Protein AF-0000000078664934 (afdb_homodimer)

Foldseek 3Di:
DVVVVVVCVVVVVLVCVLPVDPLLVLLLLVQLVVAPDKDALVVSCVVRVHDSVVSVVSQVSCVVVQQKHFDPPPGTIIHGHDDPVNVVVSVVSVVVVD/DVVVVVVCVVVVVLVCVLPVDPLLVLLLLVQLVVAPDKAALVVSCVVRVHDSVVSVVSVVSCVVVQQKHFDPPPGTIIHGHDDPVNVVVSVVSVVVVD

Structure (mmCIF, N/CA/C/O backbone):
data_AF-0000000078664934-model_v1
#
loop_
_entity.id
_entity.type
_entity.pdbx_description
1 polymer 'HTH arsR-type domain-containing protein'
#
loop_
_atom_site.group_PDB
_atom_site.id
_atom_site.type_symbol
_atom_site.label_atom_id
_atom_site.label_alt_id
_atom_site.label_comp_id
_atom_site.label_asym_id
_atom_site.label_entity_id
_atom_site.label_seq_id
_atom_site.pdbx_PDB_ins_code
_atom_site.Cartn_x
_atom_site.Cartn_y
_atom_site.Cartn_z
_atom_site.occupancy
_atom_site.B_iso_or_equiv
_atom_site.auth_seq_id
_atom_site.auth_comp_id
_atom_site.auth_asym_id
_atom_site.auth_atom_id
_atom_site.pdbx_PDB_model_num
ATOM 1 N N . MET A 1 1 ? -3.754 9.109 26.141 1 38.19 1 MET A N 1
ATOM 2 C CA . MET A 1 1 ? -4.113 9.156 24.719 1 38.19 1 MET A CA 1
ATOM 3 C C . MET A 1 1 ? -3.102 8.383 23.891 1 38.19 1 MET A C 1
ATOM 5 O O . MET A 1 1 ? -3.109 8.477 22.656 1 38.19 1 MET A O 1
ATOM 9 N N . LYS A 1 2 ? -1.918 8.273 24.703 1 50.97 2 LYS A N 1
ATOM 10 C CA . LYS A 1 2 ? -0.711 7.574 24.266 1 50.97 2 LYS A CA 1
ATOM 11 C C . LYS A 1 2 ? -1.021 6.129 23.891 1 50.97 2 LYS A C 1
ATOM 13 O O . LYS A 1 2 ? -0.41 5.578 22.969 1 50.97 2 LYS A O 1
ATOM 18 N N . GLY A 1 3 ? -1.954 5.582 24.562 1 50 3 GLY A N 1
ATOM 19 C CA . GLY A 1 3 ? -2.256 4.16 24.516 1 50 3 GLY A CA 1
ATOM 20 C C . GLY A 1 3 ? -2.715 3.703 23.141 1 50 3 GLY A C 1
ATOM 21 O O . GLY A 1 3 ? -2.25 2.68 22.625 1 50 3 GLY A O 1
ATOM 22 N N . THR A 1 4 ? -3.674 4.402 22.672 1 54.22 4 THR A N 1
ATOM 23 C CA . THR A 1 4 ? -4.258 4.027 21.375 1 54.22 4 THR A CA 1
ATOM 24 C C . THR A 1 4 ? -3.232 4.176 20.266 1 54.22 4 THR A C 1
ATOM 26 O O . THR A 1 4 ? -3.123 3.307 19.391 1 54.22 4 THR A O 1
ATOM 29 N N . LEU A 1 5 ? -2.359 5.109 20.516 1 58.78 5 LEU A N 1
ATOM 30 C CA . LEU A 1 5 ? -1.337 5.348 19.5 1 58.78 5 LEU A CA 1
ATOM 31 C C . LEU A 1 5 ? -0.313 4.219 19.484 1 58.78 5 LEU A C 1
ATOM 33 O O . LEU A 1 5 ? 0.184 3.836 18.422 1 58.78 5 LEU A O 1
ATOM 37 N N . ASP A 1 6 ? -0.137 3.713 20.703 1 62.62 6 ASP A N 1
ATOM 38 C CA . ASP A 1 6 ? 0.831 2.625 20.797 1 62.62 6 ASP A CA 1
ATOM 39 C C . ASP A 1 6 ? 0.332 1.377 20.078 1 62.62 6 ASP A C 1
ATOM 41 O O . ASP A 1 6 ? 1.114 0.669 19.438 1 62.62 6 ASP A O 1
ATOM 45 N N . SER A 1 7 ? -0.873 1.064 20.297 1 65.88 7 SER A N 1
ATOM 46 C CA . SER A 1 7 ? -1.441 -0.104 19.641 1 65.88 7 SER A CA 1
ATOM 47 C C . SER A 1 7 ? -1.445 0.069 18.125 1 65.88 7 SER A C 1
ATOM 49 O O . SER A 1 7 ? -1.18 -0.882 17.375 1 65.88 7 SER A O 1
ATOM 51 N N . ILE A 1 8 ? -1.628 1.234 17.656 1 66.69 8 ILE A N 1
ATOM 52 C CA . ILE A 1 8 ? -1.635 1.523 16.219 1 66.69 8 ILE A CA 1
ATOM 53 C C . ILE A 1 8 ? -0.216 1.413 15.664 1 66.69 8 ILE A C 1
ATOM 55 O O . ILE A 1 8 ? -0.011 0.893 14.562 1 66.69 8 ILE A O 1
ATOM 59 N N . THR A 1 9 ? 0.653 1.778 16.578 1 68.31 9 THR A N 1
ATOM 60 C CA . THR A 1 9 ? 2.041 1.762 16.141 1 68.31 9 THR A CA 1
ATOM 61 C C . THR A 1 9 ? 2.52 0.331 15.906 1 68.31 9 THR A C 1
ATOM 63 O O . THR A 1 9 ? 3.145 0.034 14.891 1 68.31 9 THR A O 1
ATOM 66 N N . ALA A 1 10 ? 2.297 -0.586 16.875 1 70.25 10 ALA A N 1
ATOM 67 C CA . ALA A 1 10 ? 2.73 -1.976 16.75 1 70.25 10 ALA A CA 1
ATOM 68 C C . ALA A 1 10 ? 2.074 -2.656 15.555 1 70.25 10 ALA A C 1
ATOM 70 O O . ALA A 1 10 ? 2.742 -3.348 14.789 1 70.25 10 ALA A O 1
ATOM 71 N N . SER A 1 11 ? 0.846 -2.43 15.422 1 74 11 SER A N 1
ATOM 72 C CA . SER A 1 11 ? 0.098 -3.047 14.336 1 74 11 SER A CA 1
ATOM 73 C C . SER A 1 11 ? 0.485 -2.445 12.992 1 74 11 SER A C 1
ATOM 75 O O . SER A 1 11 ? 0.403 -3.115 11.961 1 74 11 SER A O 1
ATOM 77 N N . SER A 1 12 ? 1.103 -1.329 13.086 1 82.94 12 SER A N 1
ATOM 78 C CA . SER A 1 12 ? 1.457 -0.632 11.852 1 82.94 12 SER A CA 1
ATOM 79 C C . SER A 1 12 ? 2.762 -1.167 11.266 1 82.94 12 SER A C 1
ATOM 81 O O . SER A 1 12 ? 2.998 -1.061 10.062 1 82.94 12 SER A O 1
ATOM 83 N N . LYS A 1 13 ? 3.506 -1.812 12.109 1 86.25 13 LYS A N 1
ATOM 84 C CA . LYS A 1 13 ? 4.812 -2.293 11.672 1 86.25 13 LYS A CA 1
ATOM 85 C C . LYS A 1 13 ? 4.672 -3.393 10.625 1 86.25 13 LYS A C 1
ATOM 87 O O . LYS A 1 13 ? 5.414 -3.416 9.641 1 86.25 13 LYS A O 1
ATOM 92 N N . TRP A 1 14 ? 3.756 -4.152 10.844 1 87.5 14 TRP A N 1
ATOM 93 C CA . TRP A 1 14 ? 3.52 -5.262 9.922 1 87.5 14 TRP A CA 1
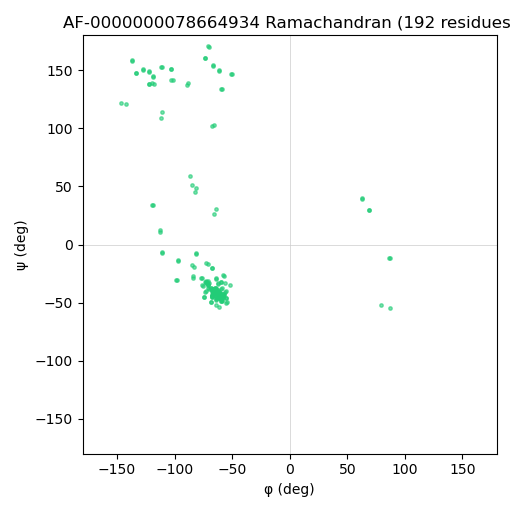ATOM 94 C C . TRP A 1 14 ? 3.146 -4.75 8.539 1 87.5 14 TRP A C 1
ATOM 96 O O . TRP A 1 14 ? 3.674 -5.23 7.527 1 87.5 14 TRP A O 1
ATOM 106 N N . ILE A 1 15 ? 2.287 -3.822 8.461 1 89.69 15 ILE A N 1
ATOM 107 C CA . ILE A 1 15 ? 1.814 -3.314 7.176 1 89.69 15 ILE A CA 1
ATOM 108 C C . ILE A 1 15 ? 2.93 -2.531 6.488 1 89.69 15 ILE A C 1
ATOM 110 O O . ILE A 1 15 ? 3.068 -2.582 5.266 1 89.69 15 ILE A O 1
ATOM 114 N N . GLU A 1 16 ? 3.68 -1.795 7.32 1 91.06 16 GLU A N 1
ATOM 115 C CA . GLU A 1 16 ? 4.844 -1.097 6.785 1 91.06 16 GLU A CA 1
ATOM 116 C C . GLU A 1 16 ? 5.789 -2.062 6.07 1 91.06 16 GLU A C 1
ATOM 118 O O . GLU A 1 16 ? 6.215 -1.803 4.945 1 91.06 16 GLU A O 1
ATOM 123 N N . GLN A 1 17 ? 5.926 -3.162 6.648 1 90.5 17 GLN A N 1
ATOM 124 C CA . GLN A 1 17 ? 6.84 -4.156 6.105 1 90.5 17 GLN A CA 1
ATOM 125 C C . GLN A 1 17 ? 6.238 -4.855 4.891 1 90.5 17 GLN A C 1
ATOM 127 O O . GLN A 1 17 ? 6.957 -5.191 3.945 1 90.5 17 GLN A O 1
ATOM 132 N N . THR A 1 18 ? 5.039 -5.047 4.91 1 92.81 18 THR A N 1
ATOM 133 C CA . THR A 1 18 ? 4.363 -5.812 3.869 1 92.81 18 THR A CA 1
ATOM 134 C C . THR A 1 18 ? 4.277 -5.008 2.574 1 92.81 18 THR A C 1
ATOM 136 O O . THR A 1 18 ? 4.539 -5.535 1.492 1 92.81 18 THR A O 1
ATOM 139 N N . LEU A 1 19 ? 4 -3.752 2.695 1 93.12 19 LEU A N 1
ATOM 140 C CA . LEU A 1 19 ? 3.688 -2.965 1.507 1 93.12 19 LEU A CA 1
ATOM 141 C C . LEU A 1 19 ? 4.918 -2.217 1.011 1 93.12 19 LEU A C 1
ATOM 143 O O . LEU A 1 19 ? 4.945 -1.735 -0.124 1 93.12 19 LEU A O 1
ATOM 147 N N . SER A 1 20 ? 5.953 -2.115 1.778 1 93.69 20 SER A N 1
ATOM 148 C CA . SER A 1 20 ? 7.078 -1.229 1.503 1 93.69 20 SER A CA 1
ATOM 149 C C . SER A 1 20 ? 8.047 -1.858 0.509 1 93.69 20 SER A C 1
ATOM 151 O O . SER A 1 20 ? 9.258 -1.888 0.747 1 93.69 20 SER A O 1
ATOM 153 N N . SER A 1 21 ? 7.65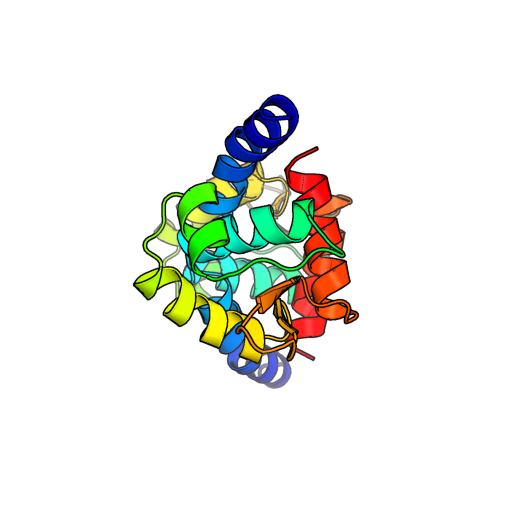2 -2.404 -0.632 1 95.44 21 SER A N 1
ATOM 154 C CA . SER A 1 21 ? 8.445 -2.992 -1.706 1 95.44 21 SER A CA 1
ATOM 155 C C . SER A 1 21 ? 7.801 -2.748 -3.066 1 95.44 21 SER A C 1
ATOM 157 O O . SER A 1 21 ? 6.664 -3.162 -3.305 1 95.44 21 SER A O 1
ATOM 159 N N . LYS A 1 22 ? 8.602 -2.09 -3.92 1 94.06 22 LYS A N 1
ATOM 160 C CA . LYS A 1 22 ? 8.094 -1.811 -5.262 1 94.06 22 LYS A CA 1
ATOM 161 C C . LYS A 1 22 ? 7.699 -3.1 -5.98 1 94.06 22 LYS A C 1
ATOM 163 O O . LYS A 1 22 ? 6.648 -3.164 -6.617 1 94.06 22 LYS A O 1
ATOM 168 N N . VAL A 1 23 ? 8.562 -4.039 -5.789 1 94.06 23 VAL A N 1
ATOM 169 C CA . VAL A 1 23 ? 8.359 -5.309 -6.484 1 94.06 23 VAL A CA 1
ATOM 170 C C . VAL A 1 23 ? 7.109 -6 -5.945 1 94.06 23 VAL A C 1
ATOM 172 O O . VAL A 1 23 ? 6.324 -6.559 -6.715 1 94.06 23 VAL A O 1
ATOM 175 N N . ARG A 1 24 ? 6.945 -5.992 -4.723 1 95.69 24 ARG A N 1
ATOM 176 C CA . ARG A 1 24 ? 5.777 -6.613 -4.113 1 95.69 24 ARG A CA 1
ATOM 177 C C . ARG A 1 24 ? 4.492 -5.93 -4.574 1 95.69 24 ARG A C 1
ATOM 179 O O . ARG A 1 24 ? 3.484 -6.594 -4.82 1 95.69 24 ARG A O 1
ATOM 186 N N . ILE A 1 25 ? 4.531 -4.629 -4.629 1 94.69 25 ILE A N 1
ATOM 187 C CA . ILE A 1 25 ? 3.365 -3.896 -5.105 1 94.69 25 ILE A CA 1
ATOM 188 C C . ILE A 1 25 ? 3.096 -4.25 -6.566 1 94.69 25 ILE A C 1
ATOM 190 O O . ILE A 1 25 ? 1.944 -4.438 -6.965 1 94.69 25 ILE A O 1
ATOM 194 N N . ARG A 1 26 ? 4.117 -4.336 -7.309 1 93.75 26 ARG A N 1
ATOM 195 C CA . ARG A 1 26 ? 3.988 -4.715 -8.711 1 93.75 26 ARG A CA 1
ATOM 196 C C . ARG A 1 26 ? 3.307 -6.074 -8.852 1 93.75 26 ARG A C 1
ATOM 198 O O . ARG A 1 26 ? 2.408 -6.238 -9.68 1 93.75 26 ARG A O 1
ATOM 205 N N . ILE A 1 27 ? 3.736 -6.965 -8.055 1 95.56 27 ILE A N 1
ATOM 206 C CA . ILE A 1 27 ? 3.166 -8.305 -8.062 1 95.56 27 ILE A CA 1
ATOM 207 C C . ILE A 1 27 ? 1.692 -8.242 -7.668 1 95.56 27 ILE A C 1
ATOM 209 O O . ILE A 1 27 ? 0.845 -8.875 -8.305 1 95.56 27 ILE A O 1
ATOM 213 N N . LEU A 1 28 ? 1.397 -7.5 -6.664 1 95.69 28 LEU A N 1
ATOM 214 C CA . LEU A 1 28 ? 0.025 -7.363 -6.188 1 95.69 28 LEU A CA 1
ATOM 215 C C . LEU A 1 28 ? -0.865 -6.754 -7.27 1 95.69 28 LEU A C 1
ATOM 217 O O . LEU A 1 28 ? -2.016 -7.164 -7.434 1 95.69 28 LEU A O 1
ATOM 221 N N . VAL A 1 29 ? -0.347 -5.777 -7.957 1 94.44 29 VAL A N 1
ATOM 222 C CA . VAL A 1 29 ? -1.101 -5.133 -9.031 1 94.44 29 VAL A CA 1
ATOM 223 C C . VAL A 1 29 ? -1.435 -6.156 -10.109 1 94.44 29 VAL A C 1
ATOM 225 O O . VAL A 1 29 ? -2.576 -6.23 -10.578 1 94.44 29 VAL A O 1
ATOM 228 N N . PHE A 1 30 ? -0.453 -6.949 -10.5 1 94.19 30 PHE A N 1
ATOM 229 C CA . PHE A 1 30 ? -0.652 -7.988 -11.5 1 94.19 30 PHE A CA 1
ATOM 230 C C . PHE A 1 30 ? -1.727 -8.977 -11.062 1 94.19 30 PHE A C 1
ATOM 232 O O . PHE A 1 30 ? -2.654 -9.273 -11.812 1 94.19 30 PHE A O 1
ATOM 239 N N . LEU A 1 31 ? -1.649 -9.461 -9.859 1 95.31 31 LEU A N 1
ATOM 240 C CA . LEU A 1 31 ? -2.6 -10.445 -9.359 1 95.31 31 LEU A CA 1
ATOM 241 C C . LEU A 1 31 ? -3.992 -9.836 -9.219 1 95.31 31 LEU A C 1
ATOM 243 O O . LEU A 1 31 ? -4.992 -10.508 -9.5 1 95.31 31 LEU A O 1
ATOM 247 N N . ALA A 1 32 ? -4.012 -8.609 -8.734 1 94.81 32 ALA A N 1
ATOM 248 C CA . ALA A 1 32 ? -5.293 -7.922 -8.578 1 94.81 32 ALA A CA 1
ATOM 249 C C . ALA A 1 32 ? -5.992 -7.75 -9.922 1 94.81 32 ALA A C 1
ATOM 251 O O . ALA A 1 32 ? -7.223 -7.844 -10 1 94.81 32 ALA A O 1
ATOM 252 N N . ALA A 1 33 ? -5.246 -7.441 -10.922 1 92.44 33 ALA A N 1
ATOM 253 C CA . ALA A 1 33 ? -5.797 -7.254 -12.258 1 92.44 33 ALA A CA 1
ATOM 254 C C . ALA A 1 33 ? -6.32 -8.57 -12.828 1 92.44 33 ALA A C 1
ATOM 256 O O . ALA A 1 33 ? -7.105 -8.578 -13.781 1 92.44 33 ALA A O 1
ATOM 257 N N . ASN A 1 34 ? -5.863 -9.672 -12.289 1 93.88 34 ASN A N 1
ATOM 258 C CA . ASN A 1 34 ? -6.246 -11 -12.758 1 93.88 34 ASN A CA 1
ATOM 259 C C . ASN A 1 34 ? -6.941 -11.805 -11.664 1 93.88 34 ASN A C 1
ATOM 261 O O . ASN A 1 34 ? -6.727 -13.008 -11.539 1 93.88 34 ASN A O 1
ATOM 265 N N . ARG A 1 35 ? -7.645 -11.141 -10.875 1 93.44 35 ARG A N 1
ATOM 266 C CA . ARG A 1 35 ? -8.359 -11.789 -9.781 1 93.44 35 ARG A CA 1
ATOM 267 C C . ARG A 1 35 ? -9.18 -12.977 -10.289 1 93.44 35 ARG A C 1
ATOM 269 O O . ARG A 1 35 ? -9.766 -12.906 -11.367 1 93.44 35 ARG A O 1
ATOM 276 N N . GLY A 1 36 ? -9.281 -13.961 -9.453 1 92.06 36 GLY A N 1
ATOM 277 C CA . GLY A 1 36 ? -10.008 -15.164 -9.828 1 92.06 36 GLY A CA 1
ATOM 278 C C . GLY A 1 36 ? -9.148 -16.172 -10.57 1 92.06 36 GLY A C 1
ATOM 279 O O . GLY A 1 36 ? -9.578 -17.312 -10.797 1 92.06 36 GLY A O 1
ATOM 280 N N . ARG A 1 37 ? -7.98 -15.781 -10.984 1 94.88 37 ARG A N 1
ATOM 281 C CA . ARG A 1 37 ? -7.023 -16.672 -11.641 1 94.88 37 ARG A CA 1
ATOM 282 C C . ARG A 1 37 ? -5.809 -16.922 -10.75 1 94.88 37 ARG A C 1
ATOM 284 O O . ARG A 1 37 ? -5.465 -16.078 -9.914 1 94.88 37 ARG A O 1
ATOM 291 N N . ALA A 1 38 ? -5.262 -17.969 -10.953 1 95.94 38 ALA A N 1
ATOM 292 C CA . ALA A 1 38 ? -4.055 -18.344 -10.227 1 95.94 38 ALA A CA 1
ATOM 293 C C . ALA A 1 38 ? -2.879 -18.547 -11.172 1 95.94 38 ALA A C 1
ATOM 295 O O . ALA A 1 38 ? -3.062 -19 -12.305 1 95.94 38 ALA A O 1
ATOM 296 N N . PHE A 1 39 ? -1.72 -18.156 -10.688 1 95.81 39 PHE A N 1
ATOM 297 C CA . PHE A 1 39 ? -0.533 -18.219 -11.531 1 95.81 39 PHE A CA 1
ATOM 298 C C . PHE A 1 39 ? 0.633 -18.844 -10.789 1 95.81 39 PHE A C 1
ATOM 300 O O . PHE A 1 39 ? 0.746 -18.719 -9.562 1 95.81 39 PHE A O 1
ATOM 307 N N . SER A 1 40 ? 1.447 -19.531 -11.523 1 95.31 40 SER A N 1
ATOM 308 C CA . SER A 1 40 ? 2.678 -20.062 -10.953 1 95.31 40 SER A CA 1
ATOM 309 C C . SER A 1 40 ? 3.70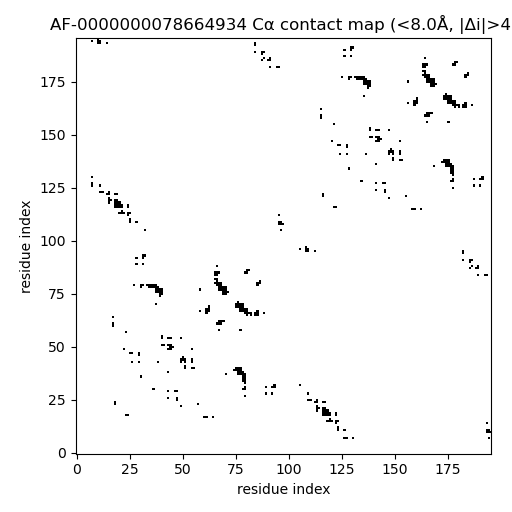5 -18.969 -10.719 1 95.31 40 SER A C 1
ATOM 311 O O . SER A 1 40 ? 3.605 -17.875 -11.297 1 95.31 40 SER A O 1
ATOM 313 N N . ARG A 1 41 ? 4.734 -19.312 -9.781 1 95.25 41 ARG A N 1
ATOM 314 C CA . ARG A 1 41 ? 5.801 -18.344 -9.531 1 95.25 41 ARG A CA 1
ATOM 315 C C . ARG A 1 41 ? 6.523 -17.984 -10.82 1 95.25 41 ARG A C 1
ATOM 317 O O . ARG A 1 41 ? 6.996 -16.859 -10.977 1 95.25 41 ARG A O 1
ATOM 324 N N . TYR A 1 42 ? 6.57 -18.859 -11.844 1 95.94 42 TYR A N 1
ATOM 325 C CA . TYR A 1 42 ? 7.246 -18.609 -13.109 1 95.94 42 TYR A CA 1
ATOM 326 C C . TYR A 1 42 ? 6.453 -17.641 -13.969 1 95.94 42 TYR A C 1
ATOM 328 O O . TYR A 1 42 ? 7.027 -16.734 -14.594 1 95.94 42 TYR A O 1
ATOM 336 N N . LYS A 1 43 ? 5.172 -17.828 -14.07 1 96.19 43 LYS A N 1
ATOM 337 C CA . LYS A 1 43 ? 4.324 -16.906 -14.828 1 96.19 43 LYS A CA 1
ATOM 338 C C . LYS A 1 43 ? 4.34 -15.508 -14.219 1 96.19 43 LYS A C 1
ATOM 340 O O . LYS A 1 43 ? 4.402 -14.516 -14.945 1 96.19 43 LYS A O 1
ATOM 345 N N . ILE A 1 44 ? 4.27 -15.398 -12.898 1 96.56 44 ILE A N 1
ATOM 346 C CA . ILE A 1 44 ? 4.344 -14.109 -12.219 1 96.56 44 ILE A CA 1
ATOM 347 C C . ILE A 1 44 ? 5.688 -13.453 -12.508 1 96.56 44 ILE A C 1
ATOM 349 O O . ILE A 1 44 ? 5.75 -12.25 -12.789 1 96.56 44 ILE A O 1
ATOM 353 N N . SER A 1 45 ? 6.707 -14.25 -12.43 1 97.25 45 SER A N 1
ATOM 354 C CA . SER A 1 45 ? 8.055 -13.773 -12.734 1 97.25 45 SER A CA 1
ATOM 355 C C . SER A 1 45 ? 8.117 -13.156 -14.125 1 97.25 45 SER A C 1
ATOM 357 O O . SER A 1 45 ? 8.602 -12.039 -14.297 1 97.25 45 SER A O 1
ATOM 359 N N . SER A 1 46 ? 7.629 -13.836 -15.102 1 96.38 46 SER A N 1
ATOM 360 C CA . SER A 1 46 ? 7.645 -13.383 -16.484 1 96.38 46 SER A CA 1
ATOM 361 C C . SER A 1 46 ? 6.809 -12.117 -16.656 1 96.38 46 SER A C 1
ATOM 363 O O . SER A 1 46 ? 7.199 -11.203 -17.391 1 96.38 46 SER A O 1
ATOM 365 N N . ALA A 1 47 ? 5.699 -12.016 -15.977 1 94.06 47 ALA A N 1
ATOM 366 C CA . ALA A 1 47 ? 4.762 -10.914 -16.125 1 94.06 47 ALA A CA 1
ATOM 367 C C . ALA A 1 47 ? 5.277 -9.656 -15.43 1 94.06 47 ALA A C 1
ATOM 369 O O . ALA A 1 47 ? 4.953 -8.539 -15.836 1 94.06 47 ALA A O 1
ATOM 370 N N . THR A 1 48 ? 6.055 -9.75 -14.391 1 93.75 48 THR A N 1
ATOM 371 C CA . THR A 1 48 ? 6.441 -8.617 -13.555 1 93.75 48 THR A CA 1
ATOM 372 C C . THR A 1 48 ? 7.926 -8.305 -13.727 1 93.75 48 THR A C 1
ATOM 374 O O . THR A 1 48 ? 8.43 -7.324 -13.172 1 93.75 48 THR A O 1
ATOM 377 N N . ASN A 1 49 ? 8.641 -9.07 -14.406 1 94.62 49 ASN A N 1
ATOM 378 C CA . ASN A 1 49 ? 10.078 -8.914 -14.617 1 94.62 49 ASN A CA 1
ATOM 379 C C . ASN A 1 49 ? 10.852 -9.008 -13.312 1 94.62 49 ASN A C 1
ATOM 381 O O . ASN A 1 49 ? 11.703 -8.172 -13.023 1 94.62 49 ASN A O 1
ATOM 385 N N . VAL A 1 50 ? 10.422 -9.898 -12.461 1 94.06 50 VAL A N 1
ATOM 386 C CA . VAL A 1 50 ? 11.047 -10.281 -11.195 1 94.06 50 VAL A CA 1
ATOM 387 C C . VAL A 1 50 ? 11.438 -11.758 -11.234 1 94.06 50 VAL A C 1
ATOM 389 O O . VAL A 1 50 ? 10.711 -12.578 -11.789 1 94.06 50 VAL A O 1
ATOM 392 N N . SER A 1 51 ? 12.555 -12.062 -10.742 1 96.88 51 SER A N 1
ATOM 393 C CA . SER A 1 51 ? 12.992 -13.453 -10.781 1 96.88 51 SER A CA 1
ATOM 394 C C . SER A 1 51 ? 12.031 -14.352 -10.008 1 96.88 51 SER A C 1
ATOM 396 O O . SER A 1 51 ? 11.453 -13.938 -9.008 1 96.88 51 SER A O 1
ATOM 398 N N . ALA A 1 52 ? 11.922 -15.594 -10.453 1 96.56 52 ALA A N 1
ATOM 399 C CA . ALA A 1 52 ? 11.055 -16.562 -9.773 1 96.56 52 ALA A CA 1
ATOM 400 C C . ALA A 1 52 ? 11.484 -16.75 -8.32 1 96.56 52 ALA A C 1
ATOM 402 O O . ALA A 1 52 ? 10.641 -16.953 -7.445 1 96.56 52 ALA A O 1
ATOM 403 N N . LYS A 1 53 ? 12.711 -16.734 -8.125 1 96.94 53 LYS A N 1
ATOM 404 C CA . LYS A 1 53 ? 13.227 -16.844 -6.762 1 96.94 53 LYS A CA 1
ATOM 405 C C . LYS A 1 53 ? 12.719 -15.703 -5.887 1 96.94 53 LYS A C 1
ATOM 407 O O . LYS A 1 53 ? 12.266 -15.93 -4.766 1 96.94 53 LYS A O 1
ATOM 412 N N . GLU A 1 54 ? 12.812 -14.461 -6.344 1 96.75 54 GLU A N 1
ATOM 413 C CA . GLU A 1 54 ? 12.328 -13.289 -5.617 1 96.75 54 GLU A CA 1
ATOM 414 C C . GLU A 1 54 ? 10.82 -13.336 -5.43 1 96.75 54 GLU A C 1
ATOM 416 O O . GLU A 1 54 ? 10.312 -13 -4.359 1 96.75 54 GLU A O 1
ATOM 421 N N . VAL A 1 55 ? 10.172 -13.75 -6.48 1 97.06 55 VAL A N 1
ATOM 422 C CA . VAL A 1 55 ? 8.727 -13.875 -6.395 1 97.06 55 VAL A CA 1
ATOM 423 C C . VAL A 1 55 ? 8.352 -14.781 -5.223 1 97.06 55 VAL A C 1
ATOM 425 O O . VAL A 1 55 ? 7.445 -14.469 -4.449 1 97.06 55 VAL A O 1
ATOM 428 N N . SER A 1 56 ? 9.008 -15.883 -5.094 1 95.75 56 SER A N 1
ATOM 429 C CA . SER A 1 56 ? 8.719 -16.828 -4.02 1 95.75 56 SER A CA 1
ATOM 430 C C . SER A 1 56 ? 8.875 -16.172 -2.65 1 95.75 56 SER A C 1
ATOM 432 O O . SER A 1 56 ? 8.031 -16.359 -1.77 1 95.75 56 SER A O 1
ATOM 434 N N . LYS A 1 57 ? 9.945 -15.391 -2.494 1 96.56 57 LYS A N 1
ATOM 435 C CA . LYS A 1 57 ? 10.188 -14.68 -1.239 1 96.56 57 LYS A CA 1
ATOM 436 C C . LYS A 1 57 ? 9.062 -13.695 -0.935 1 96.56 57 LYS A C 1
ATOM 438 O O . LYS A 1 57 ? 8.578 -13.633 0.198 1 96.56 57 LYS A O 1
ATOM 443 N N . HIS A 1 58 ? 8.648 -12.984 -1.913 1 96.94 58 HIS A N 1
ATOM 444 C CA . HIS A 1 58 ? 7.602 -11.984 -1.731 1 96.94 58 HIS A CA 1
ATOM 445 C C . HIS A 1 58 ? 6.25 -12.648 -1.478 1 96.94 58 HIS A C 1
ATOM 447 O O . HIS A 1 58 ? 5.449 -12.148 -0.686 1 96.94 58 HIS A O 1
ATOM 453 N N . MET A 1 59 ? 6.043 -13.781 -2.078 1 96.62 59 MET A N 1
ATOM 454 C CA . MET A 1 59 ? 4.773 -14.477 -1.917 1 96.62 59 MET A CA 1
ATOM 455 C C . MET A 1 59 ? 4.594 -14.961 -0.479 1 96.62 59 MET A C 1
ATOM 457 O O . MET A 1 59 ? 3.482 -14.938 0.052 1 96.62 59 MET A O 1
ATOM 461 N N . LYS A 1 60 ? 5.691 -15.398 0.085 1 95.81 60 LYS A N 1
ATOM 462 C CA . LYS A 1 60 ? 5.609 -15.836 1.478 1 95.81 60 LYS A CA 1
ATOM 463 C C . LYS A 1 60 ? 5.09 -14.711 2.371 1 95.81 60 LYS A C 1
ATOM 465 O O . LYS A 1 60 ? 4.215 -14.93 3.209 1 95.81 60 LYS A O 1
ATOM 470 N N . ILE A 1 61 ? 5.555 -13.539 2.182 1 96 61 ILE A N 1
ATOM 471 C CA . ILE A 1 61 ? 5.156 -12.367 2.953 1 96 61 ILE A CA 1
ATOM 472 C C . ILE A 1 61 ? 3.705 -12.016 2.645 1 96 61 ILE A C 1
ATOM 474 O O . ILE A 1 61 ? 2.912 -11.758 3.555 1 96 61 ILE A O 1
ATOM 478 N N . LEU A 1 62 ? 3.301 -12.039 1.4 1 96.75 62 LEU A N 1
ATOM 479 C CA . LEU A 1 62 ? 1.976 -11.609 0.96 1 96.75 62 LEU A CA 1
ATOM 480 C C . LEU A 1 62 ? 0.91 -12.609 1.405 1 96.75 62 LEU A C 1
ATOM 482 O O . LEU A 1 62 ? -0.215 -12.219 1.724 1 96.75 62 LEU A O 1
ATOM 486 N N . VAL A 1 63 ? 1.327 -13.891 1.403 1 95.62 63 VAL A N 1
ATOM 487 C CA . VAL A 1 63 ? 0.412 -14.922 1.874 1 95.62 63 VAL A CA 1
ATOM 488 C C . VAL A 1 63 ? 0.171 -14.758 3.373 1 95.62 63 VAL A C 1
ATOM 490 O O . VAL A 1 63 ? -0.97 -14.828 3.834 1 95.62 63 VAL A O 1
ATOM 493 N N . GLU A 1 64 ? 1.268 -14.523 4.117 1 94.31 64 GLU A N 1
ATOM 494 C CA . GLU A 1 64 ? 1.145 -14.281 5.551 1 94.31 64 GLU A CA 1
ATOM 495 C C . GLU A 1 64 ? 0.276 -13.062 5.836 1 94.31 64 GLU A C 1
ATOM 497 O O . GLU A 1 64 ? -0.455 -13.031 6.828 1 94.31 64 GLU A O 1
ATOM 502 N N . ALA A 1 65 ? 0.321 -12.109 4.961 1 94 65 ALA A N 1
ATOM 503 C CA . ALA A 1 65 ? -0.43 -10.859 5.105 1 94 65 ALA A CA 1
ATOM 504 C C . ALA A 1 65 ? -1.879 -11.039 4.66 1 94 65 ALA A C 1
ATOM 506 O O . ALA A 1 65 ? -2.68 -10.102 4.746 1 94 65 ALA A O 1
ATOM 507 N N . LYS A 1 66 ? -2.242 -12.156 4.078 1 95.44 66 LYS A N 1
ATOM 508 C CA . LYS A 1 66 ? -3.588 -12.5 3.625 1 95.44 66 LYS A CA 1
ATOM 509 C C . LYS A 1 66 ? -4 -11.648 2.43 1 95.44 66 LYS A C 1
ATOM 511 O O . LYS A 1 66 ? -5.18 -11.328 2.27 1 95.44 66 LYS A O 1
ATOM 516 N N . LEU A 1 67 ? -3.104 -11.258 1.679 1 96.88 67 LEU A N 1
ATOM 517 C CA . LEU A 1 67 ? -3.371 -10.523 0.447 1 96.88 67 LEU A CA 1
ATOM 518 C C . LEU A 1 67 ? -3.318 -11.453 -0.762 1 96.88 67 LEU A C 1
ATOM 520 O O . LEU A 1 67 ? -3.984 -11.203 -1.77 1 96.88 67 LEU A O 1
ATOM 524 N N . VAL A 1 68 ? -2.488 -12.461 -0.631 1 97.25 68 VAL A N 1
ATOM 525 C CA . VAL A 1 68 ? -2.342 -13.508 -1.643 1 97.25 68 VAL A CA 1
ATOM 526 C C . VAL A 1 68 ? -2.631 -14.867 -1.023 1 97.25 68 VAL A C 1
ATOM 528 O O . VAL A 1 68 ? -2.426 -15.07 0.176 1 97.25 68 VAL A O 1
ATOM 531 N N . LYS A 1 69 ? -3.135 -15.766 -1.753 1 96.81 69 LYS A N 1
ATOM 532 C CA . LYS A 1 69 ? -3.355 -17.125 -1.255 1 96.81 69 LYS A CA 1
ATOM 533 C C . LYS A 1 69 ? -2.727 -18.156 -2.182 1 96.81 69 LYS A C 1
ATOM 535 O O . LYS A 1 69 ? -2.57 -17.922 -3.379 1 96.81 69 LYS A O 1
ATOM 540 N N . THR A 1 70 ? -2.324 -19.281 -1.558 1 95 70 THR A N 1
ATOM 541 C CA . THR A 1 70 ? -1.84 -20.422 -2.32 1 95 70 THR A CA 1
ATOM 542 C C . THR A 1 70 ? -2.994 -21.344 -2.701 1 95 70 THR A C 1
ATOM 544 O O . THR A 1 70 ? -3.93 -21.531 -1.919 1 95 70 THR A O 1
ATOM 547 N N . VAL A 1 71 ? -2.982 -21.844 -3.916 1 88.06 71 VAL A N 1
ATOM 548 C CA . VAL A 1 71 ? -4.012 -22.781 -4.375 1 88.06 71 VAL A CA 1
ATOM 549 C C . VAL A 1 71 ? -3.408 -24.156 -4.566 1 88.06 71 VAL A C 1
ATOM 551 O O . VAL A 1 71 ? -2.266 -24.297 -5.012 1 88.06 71 VAL A O 1
ATOM 554 N N . SER A 1 72 ? -3.707 -25.219 -3.846 1 76.31 72 SER A N 1
ATOM 555 C CA . SER A 1 72 ? -3.162 -26.562 -3.678 1 76.31 72 SER A CA 1
ATOM 556 C C . SER A 1 72 ? -3.299 -27.391 -4.957 1 76.31 72 SER A C 1
ATOM 558 O O . SER A 1 72 ? -2.611 -28.391 -5.133 1 76.31 72 SER A O 1
ATOM 560 N N . GLY A 1 73 ? -3.361 -27 -6.152 1 61.22 73 GLY A N 1
ATOM 561 C CA . GLY A 1 73 ? -3.6 -27.922 -7.25 1 61.22 73 GLY A CA 1
ATOM 562 C C . GLY A 1 73 ? -2.328 -28.547 -7.785 1 61.22 73 GLY A C 1
ATOM 563 O O . GLY A 1 73 ? -2.189 -28.75 -8.992 1 61.22 73 GLY A O 1
ATOM 564 N N . GLY A 1 74 ? -1.45 -29.312 -6.977 1 70.12 74 GLY A N 1
ATOM 565 C CA . GLY A 1 74 ? -0.243 -30 -7.418 1 70.12 74 GLY A CA 1
ATOM 566 C C . GLY A 1 74 ? 0.942 -29.062 -7.582 1 70.12 74 GLY A C 1
ATOM 567 O O . GLY A 1 74 ? 2.066 -29.406 -7.211 1 70.12 74 GLY A O 1
ATOM 568 N N . VAL A 1 75 ? 0.825 -28.031 -8.266 1 79.56 75 VAL A N 1
ATOM 569 C CA . VAL A 1 75 ? 1.846 -27 -8.359 1 79.56 75 VAL A CA 1
ATOM 570 C C . VAL A 1 75 ? 1.446 -25.797 -7.5 1 79.56 75 VAL A C 1
ATOM 572 O O . VAL A 1 75 ? 0.258 -25.562 -7.27 1 79.56 75 VAL A O 1
ATOM 575 N N . MET A 1 76 ? 2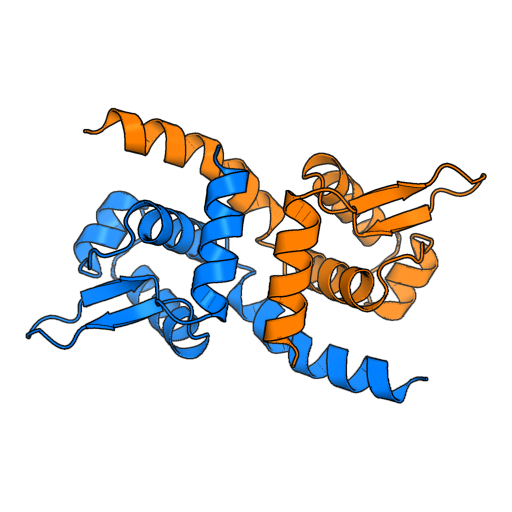.502 -25.234 -6.871 1 90.31 76 MET A N 1
ATOM 576 C CA . MET A 1 76 ? 2.199 -24.094 -6.023 1 90.31 76 MET A CA 1
ATOM 577 C C . MET A 1 76 ? 1.74 -22.906 -6.863 1 90.31 76 MET A C 1
ATOM 579 O O . MET A 1 76 ? 2.502 -22.391 -7.68 1 90.31 76 MET A O 1
ATOM 583 N N . LEU A 1 77 ? 0.476 -22.672 -6.898 1 95.62 77 LEU A N 1
ATOM 584 C CA . LEU A 1 77 ? -0.093 -21.516 -7.594 1 95.62 77 LEU A CA 1
ATOM 585 C C . LEU A 1 77 ? -0.499 -20.422 -6.605 1 95.62 77 LEU A C 1
ATOM 587 O O . LEU A 1 77 ? -0.803 -20.719 -5.445 1 95.62 77 LEU A O 1
ATOM 591 N N . TYR A 1 78 ? -0.425 -19.203 -7.141 1 96.81 78 TYR A N 1
ATOM 592 C CA . TYR A 1 78 ? -0.764 -18.047 -6.316 1 96.81 78 TYR A CA 1
ATOM 593 C C . TYR A 1 78 ? -1.885 -17.234 -6.949 1 96.81 78 TYR A C 1
ATOM 595 O O . TYR A 1 78 ? -1.916 -17.047 -8.164 1 96.81 78 TYR A O 1
ATOM 603 N N . SER A 1 79 ? -2.764 -16.812 -6.16 1 96.81 79 SER A N 1
ATOM 604 C CA . SER A 1 79 ? -3.83 -15.906 -6.59 1 96.81 79 SER A CA 1
ATOM 605 C C . SER A 1 79 ? -4.062 -14.805 -5.57 1 96.81 79 SER A C 1
ATOM 607 O O . SER A 1 79 ? -3.602 -14.891 -4.43 1 96.81 79 SER A O 1
ATOM 609 N N . PHE A 1 80 ? -4.652 -13.719 -6.074 1 97.31 80 PHE A N 1
ATOM 610 C CA . PHE A 1 80 ? -5.086 -12.695 -5.133 1 97.31 80 PHE A CA 1
ATOM 611 C C . PHE A 1 80 ? -6.078 -13.266 -4.129 1 97.31 80 PHE A C 1
ATOM 613 O O . PHE A 1 80 ? -6.961 -14.047 -4.492 1 97.31 80 PHE A O 1
ATOM 620 N N . ASP A 1 81 ? -5.887 -12.969 -2.861 1 97 81 ASP A N 1
ATOM 621 C CA . ASP A 1 81 ? -6.781 -13.477 -1.825 1 97 81 ASP A CA 1
ATOM 622 C C . ASP A 1 81 ? -8.18 -12.875 -1.957 1 97 81 ASP A C 1
ATOM 624 O O . ASP A 1 81 ? -8.344 -11.805 -2.547 1 97 81 ASP A O 1
ATOM 628 N N . GLU A 1 82 ? -9.172 -13.555 -1.499 1 95.25 82 GLU A N 1
ATOM 629 C CA . GLU A 1 82 ? -10.555 -13.102 -1.648 1 95.25 82 GLU A CA 1
ATOM 630 C C . GLU A 1 82 ? -11.164 -12.742 -0.299 1 95.25 82 GLU A C 1
ATOM 632 O O . GLU A 1 82 ? -12.383 -12.586 -0.183 1 95.25 82 GLU A O 1
ATOM 637 N N . GLY A 1 83 ? -10.359 -12.656 0.656 1 95.38 83 GLY A N 1
ATOM 638 C CA . GLY A 1 83 ? -10.836 -12.156 1.937 1 95.38 83 GLY A CA 1
ATOM 639 C C . GLY A 1 83 ? -11.148 -10.672 1.92 1 95.38 83 GLY A C 1
ATOM 640 O O . GLY A 1 83 ? -10.797 -9.969 0.969 1 95.38 83 GLY A O 1
ATOM 641 N N . GLU A 1 84 ? -11.781 -10.164 2.998 1 94.44 84 GLU A N 1
ATOM 642 C CA . GLU A 1 84 ? -12.242 -8.773 3.068 1 94.44 84 GLU A CA 1
ATOM 643 C C . GLU A 1 84 ? -11.078 -7.801 2.891 1 94.44 84 GLU A C 1
ATOM 645 O O . GLU A 1 84 ? -11.18 -6.844 2.117 1 94.44 84 GLU A O 1
ATOM 650 N N . LEU A 1 85 ? -10.016 -8.086 3.555 1 94.31 85 LEU A N 1
ATOM 651 C CA . LEU A 1 85 ? -8.852 -7.211 3.506 1 94.31 85 LEU A CA 1
ATOM 652 C C . LEU A 1 85 ? -8.273 -7.152 2.098 1 94.31 85 LEU A C 1
ATOM 654 O O . LEU A 1 85 ? -8.023 -6.07 1.567 1 94.31 85 LEU A O 1
ATOM 658 N N . ALA A 1 86 ? -8.109 -8.273 1.515 1 96.31 86 ALA A N 1
ATOM 659 C CA . ALA A 1 86 ? -7.527 -8.367 0.177 1 96.31 86 ALA A CA 1
ATOM 660 C C . ALA A 1 86 ? -8.438 -7.707 -0.858 1 96.31 86 ALA A C 1
ATOM 662 O O . ALA A 1 86 ? -7.957 -7.031 -1.772 1 96.31 86 ALA A O 1
ATOM 663 N N . LEU A 1 87 ? -9.703 -7.902 -0.705 1 95.69 87 LEU A N 1
ATOM 664 C CA . LEU A 1 87 ? -10.648 -7.332 -1.66 1 95.69 87 LEU A CA 1
ATOM 665 C C . LEU A 1 87 ? -10.656 -5.812 -1.583 1 95.69 87 LEU A C 1
ATOM 667 O O . LEU A 1 87 ? -10.781 -5.133 -2.605 1 95.69 87 LEU A O 1
ATOM 671 N N . LEU A 1 88 ? -10.602 -5.344 -0.381 1 95.19 88 LEU A N 1
ATOM 672 C CA . LEU A 1 88 ? -10.492 -3.9 -0.201 1 95.19 88 LEU A CA 1
ATOM 673 C C . LEU A 1 88 ? -9.242 -3.363 -0.898 1 95.19 88 LEU A C 1
ATOM 675 O O . LEU A 1 88 ? -9.305 -2.342 -1.588 1 95.19 88 LEU A O 1
ATOM 679 N N . PHE A 1 89 ? -8.172 -4.039 -0.756 1 95.62 89 PHE A N 1
ATOM 680 C CA . PHE A 1 89 ? -6.922 -3.619 -1.381 1 95.62 89 PHE A CA 1
ATOM 681 C C . PHE A 1 89 ? -7.016 -3.727 -2.898 1 95.62 89 PHE A C 1
ATOM 683 O O . PHE A 1 89 ? -6.5 -2.869 -3.619 1 95.62 89 PHE A O 1
ATOM 690 N N . ALA A 1 90 ? -7.652 -4.746 -3.373 1 95.38 90 ALA A N 1
ATOM 691 C CA . ALA A 1 90 ? -7.844 -4.902 -4.812 1 95.38 90 ALA A CA 1
ATOM 692 C C . ALA A 1 90 ? -8.617 -3.727 -5.395 1 95.38 90 ALA A C 1
ATOM 694 O O . ALA A 1 90 ? -8.297 -3.238 -6.48 1 95.38 90 ALA A O 1
ATOM 695 N N . GLU A 1 91 ? -9.625 -3.346 -4.68 1 94.38 91 GLU A N 1
ATOM 696 C CA . GLU A 1 91 ? -10.414 -2.205 -5.133 1 94.38 91 GLU A CA 1
ATOM 697 C C . GLU A 1 91 ? -9.586 -0.927 -5.145 1 94.38 91 GLU A C 1
ATOM 699 O O . GLU A 1 91 ? -9.719 -0.101 -6.051 1 94.38 91 GLU A O 1
ATOM 704 N N . PHE A 1 92 ? -8.789 -0.792 -4.141 1 94.19 92 PHE A N 1
ATOM 705 C CA . PHE A 1 92 ? -7.875 0.344 -4.09 1 94.19 92 PHE A CA 1
ATOM 706 C C . PHE A 1 92 ? -6.941 0.344 -5.293 1 94.19 92 PHE A C 1
ATOM 708 O O . PHE A 1 92 ? -6.797 1.362 -5.973 1 94.19 92 PHE A O 1
ATOM 715 N N . LEU A 1 93 ? -6.344 -0.833 -5.609 1 92.38 93 LEU A N 1
ATOM 716 C CA . LEU A 1 93 ? -5.418 -0.949 -6.73 1 92.38 93 LEU A CA 1
ATOM 717 C C . LEU A 1 93 ? -6.133 -0.684 -8.055 1 92.38 93 LEU A C 1
ATOM 719 O O . LEU A 1 93 ? -5.566 -0.054 -8.953 1 92.38 93 LEU A O 1
ATOM 723 N N . ARG A 1 94 ? -7.34 -1.137 -8.141 1 88.56 94 ARG A N 1
ATOM 724 C CA . ARG A 1 94 ? -8.133 -0.934 -9.352 1 88.56 94 ARG A CA 1
ATOM 725 C C . ARG A 1 94 ? -8.391 0.55 -9.594 1 88.56 94 ARG A C 1
ATOM 727 O O . ARG A 1 94 ? -8.273 1.028 -10.727 1 88.56 94 ARG A O 1
ATOM 734 N N . ARG A 1 95 ? -8.656 1.225 -8.578 1 88.25 95 ARG A N 1
ATOM 735 C CA . ARG A 1 95 ? -8.953 2.648 -8.688 1 88.25 95 ARG A CA 1
ATOM 736 C C . ARG A 1 95 ? -7.695 3.449 -9 1 88.25 95 ARG A C 1
ATOM 738 O O . ARG A 1 95 ? -7.754 4.469 -9.688 1 88.25 95 ARG A O 1
ATOM 745 N N . CYS A 1 96 ? -6.566 2.988 -8.523 1 86.62 96 CYS A N 1
ATOM 746 C CA . CYS A 1 96 ? -5.312 3.674 -8.805 1 86.62 96 CYS A CA 1
ATOM 747 C C . CYS A 1 96 ? -4.941 3.555 -10.273 1 86.62 96 CYS A C 1
ATOM 749 O O . CYS A 1 96 ? -4.375 4.48 -10.852 1 86.62 96 CYS A O 1
ATOM 751 N N . VAL A 1 97 ? -5.215 2.459 -10.797 1 78.06 97 VAL A N 1
ATOM 752 C CA . VAL A 1 97 ? -4.793 2.178 -12.164 1 78.06 97 VAL A CA 1
ATOM 753 C C . VAL A 1 97 ? -5.812 2.748 -13.148 1 78.06 97 VAL A C 1
ATOM 755 O O . VAL A 1 97 ? -5.469 3.078 -14.289 1 78.06 97 VAL A O 1
ATOM 758 N N . SER A 1 98 ? -7.094 2.863 -12.781 1 70.5 98 SER A N 1
ATOM 759 C CA . SER A 1 98 ? -8.109 3.395 -13.688 1 70.5 98 SER A CA 1
ATOM 760 C C . SER A 1 98 ? -8 4.91 -13.812 1 70.5 98 SER A C 1
ATOM 762 O O . SER A 1 98 ? -7.566 5.586 -12.875 1 70.5 98 SER A O 1
ATOM 764 N N . MET B 1 1 ? -3.717 -9.5 -26.219 1 37.59 1 MET B N 1
ATOM 765 C CA . MET B 1 1 ? -4.258 -9.367 -24.875 1 37.59 1 MET B CA 1
ATOM 766 C C . MET B 1 1 ? -3.33 -8.531 -24 1 37.59 1 MET B C 1
ATOM 768 O O . MET B 1 1 ? -3.41 -8.586 -22.766 1 37.59 1 MET B O 1
ATOM 772 N N . LYS B 1 2 ? -2.15 -8.352 -24.734 1 51.25 2 LYS B N 1
ATOM 773 C CA . LYS B 1 2 ? -0.977 -7.582 -24.344 1 51.25 2 LYS B CA 1
ATOM 774 C C . LYS B 1 2 ? -1.362 -6.164 -23.922 1 51.25 2 LYS B C 1
ATOM 776 O O . LYS B 1 2 ? -0.739 -5.582 -23.031 1 51.25 2 LYS B O 1
ATOM 781 N N . GLY B 1 3 ? -2.346 -5.668 -24.578 1 50.34 3 GLY B N 1
ATOM 782 C CA . GLY B 1 3 ? -2.74 -4.27 -24.5 1 50.34 3 GLY B CA 1
ATOM 783 C C . GLY B 1 3 ? -3.164 -3.842 -23.109 1 50.34 3 GLY B C 1
ATOM 784 O O . GLY B 1 3 ? -2.729 -2.801 -22.625 1 50.34 3 GLY B O 1
ATOM 785 N N . THR B 1 4 ? -4.094 -4.602 -22.609 1 54.34 4 THR B N 1
ATOM 786 C CA . THR B 1 4 ? -4.648 -4.258 -21.297 1 54.34 4 THR B CA 1
ATOM 787 C C . THR B 1 4 ? -3.578 -4.359 -20.219 1 54.34 4 THR B C 1
ATOM 789 O O . THR B 1 4 ? -3.484 -3.486 -19.344 1 54.34 4 THR B O 1
ATOM 792 N N . LEU B 1 5 ? -2.658 -5.25 -20.516 1 58.78 5 LEU B N 1
ATOM 793 C CA . LEU B 1 5 ? -1.596 -5.445 -19.531 1 58.78 5 LEU B CA 1
ATOM 794 C C . LEU B 1 5 ? -0.627 -4.266 -19.547 1 58.78 5 LEU B C 1
ATOM 796 O O . LEU B 1 5 ? -0.121 -3.867 -18.484 1 58.78 5 LEU B O 1
ATOM 800 N N . ASP B 1 6 ? -0.501 -3.736 -20.766 1 62.97 6 ASP B N 1
ATOM 801 C CA . ASP B 1 6 ? 0.411 -2.604 -20.891 1 62.97 6 ASP B CA 1
ATOM 802 C C . ASP B 1 6 ? -0.129 -1.385 -20.141 1 62.97 6 ASP B C 1
ATOM 804 O O . ASP B 1 6 ? 0.633 -0.645 -19.516 1 62.97 6 ASP B O 1
ATOM 808 N N . SER B 1 7 ? -1.371 -1.146 -20.328 1 66.44 7 SER B N 1
ATOM 809 C CA . SER B 1 7 ? -1.98 -0.01 -19.641 1 66.44 7 SER B CA 1
ATOM 810 C C . SER B 1 7 ? -1.931 -0.184 -18.125 1 66.44 7 SER B C 1
ATOM 812 O O . SER B 1 7 ? -1.701 0.78 -17.391 1 66.44 7 SER B O 1
ATOM 814 N N . ILE B 1 8 ? -2.025 -1.347 -17.656 1 66.88 8 ILE B N 1
ATOM 815 C CA . ILE B 1 8 ? -1.98 -1.638 -16.219 1 66.88 8 ILE B CA 1
ATOM 816 C C . ILE B 1 8 ? -0.556 -1.456 -15.703 1 66.88 8 ILE B C 1
ATOM 818 O O . ILE B 1 8 ? -0.35 -0.925 -14.609 1 66.88 8 ILE B O 1
ATOM 822 N N . THR B 1 9 ? 0.307 -1.787 -16.641 1 68.31 9 THR B N 1
ATOM 823 C CA . THR B 1 9 ? 1.703 -1.698 -16.234 1 68.31 9 THR B CA 1
ATOM 824 C C . THR B 1 9 ? 2.113 -0.244 -16.016 1 68.31 9 THR B C 1
ATOM 826 O O . THR B 1 9 ? 2.738 0.09 -15.008 1 68.31 9 THR B O 1
ATOM 829 N N . ALA B 1 10 ? 1.821 0.656 -16.984 1 70.69 10 ALA B N 1
ATOM 830 C CA . ALA B 1 10 ? 2.178 2.068 -16.891 1 70.69 10 ALA B CA 1
ATOM 831 C C . ALA B 1 10 ? 1.516 2.717 -15.672 1 70.69 10 ALA B C 1
ATOM 833 O O . ALA B 1 10 ? 2.162 3.453 -14.93 1 70.69 10 ALA B O 1
ATOM 834 N N . SER B 1 11 ? 0.31 2.389 -15.5 1 73.69 11 SER B N 1
ATOM 835 C CA . SER B 1 11 ? -0.449 2.973 -14.398 1 73.69 11 SER B CA 1
ATOM 836 C C . SER B 1 11 ? -0.007 2.4 -13.062 1 73.69 11 SER B C 1
ATOM 838 O O . SER B 1 11 ? -0.124 3.064 -12.023 1 73.69 11 SER B O 1
ATOM 840 N N . SER B 1 12 ? 0.687 1.322 -13.156 1 82.44 12 SER B N 1
ATOM 841 C CA . SER B 1 12 ? 1.091 0.656 -11.922 1 82.44 12 SER B CA 1
ATOM 842 C C . SER B 1 12 ? 2.383 1.25 -11.367 1 82.44 12 SER B C 1
ATOM 844 O O . SER B 1 12 ? 2.654 1.156 -10.172 1 82.44 12 SER B O 1
ATOM 846 N N . LYS B 1 13 ? 3.07 1.94 -12.227 1 86.38 13 LYS B N 1
ATOM 847 C CA . LYS B 1 13 ? 4.371 2.469 -11.82 1 86.38 13 LYS B CA 1
ATOM 848 C C . LYS B 1 13 ? 4.215 3.547 -10.758 1 86.38 13 LYS B C 1
ATOM 850 O O . LYS B 1 13 ? 4.977 3.582 -9.789 1 86.38 13 LYS B O 1
ATOM 855 N N . TRP B 1 14 ? 3.264 4.289 -10.945 1 87.31 14 TRP B N 1
ATOM 856 C CA . TRP B 1 14 ? 3.023 5.379 -10.008 1 87.31 14 TRP B CA 1
ATOM 857 C C . TRP B 1 14 ? 2.689 4.84 -8.617 1 87.31 14 TRP B C 1
ATOM 859 O O . TRP B 1 14 ? 3.199 5.34 -7.613 1 87.31 14 TRP B O 1
ATOM 869 N N . ILE B 1 15 ? 1.873 3.852 -8.539 1 89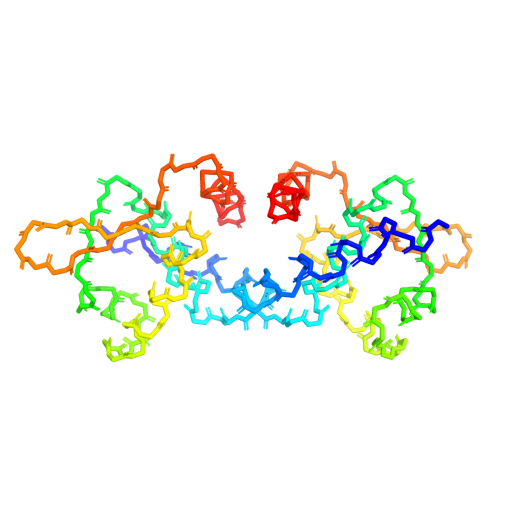.62 15 ILE B N 1
ATOM 870 C CA . ILE B 1 15 ? 1.443 3.309 -7.254 1 89.62 15 ILE B CA 1
ATOM 871 C C . ILE B 1 15 ? 2.605 2.57 -6.594 1 89.62 15 ILE B C 1
ATOM 873 O O . ILE B 1 15 ? 2.762 2.615 -5.371 1 89.62 15 ILE B O 1
ATOM 877 N N . GLU B 1 16 ? 3.381 1.887 -7.445 1 91.06 16 GLU B N 1
ATOM 878 C CA . GLU B 1 16 ? 4.586 1.239 -6.938 1 91.06 16 GLU B CA 1
ATOM 879 C C . GLU B 1 16 ? 5.496 2.242 -6.234 1 91.06 16 GLU B C 1
ATOM 881 O O . GLU B 1 16 ? 5.965 1.991 -5.121 1 91.06 16 GLU B O 1
ATOM 886 N N . GLN B 1 17 ? 5.586 3.352 -6.809 1 90.31 17 GLN B N 1
ATOM 887 C CA . GLN B 1 17 ? 6.461 4.387 -6.277 1 90.31 17 GLN B CA 1
ATOM 888 C C . GLN B 1 17 ? 5.855 5.039 -5.039 1 90.31 17 GLN B C 1
ATOM 890 O O . GLN B 1 17 ? 6.574 5.406 -4.105 1 90.31 17 GLN B O 1
ATOM 895 N N . THR B 1 18 ? 4.637 5.176 -5.031 1 92.75 18 THR B N 1
ATOM 896 C CA . THR B 1 18 ? 3.945 5.898 -3.969 1 92.75 18 THR B CA 1
ATOM 897 C C . THR B 1 18 ? 3.924 5.082 -2.68 1 92.75 18 THR B C 1
ATOM 899 O O . THR B 1 18 ? 4.184 5.613 -1.599 1 92.75 18 THR B O 1
ATOM 902 N N . LEU B 1 19 ? 3.713 3.812 -2.805 1 93.12 19 LEU B N 1
ATOM 903 C CA . LEU B 1 19 ? 3.463 3.002 -1.619 1 93.12 19 LEU B CA 1
ATOM 904 C C . LEU B 1 19 ? 4.738 2.307 -1.155 1 93.12 19 LEU B C 1
ATOM 906 O O . LEU B 1 19 ? 4.805 1.811 -0.029 1 93.12 19 LEU B O 1
ATOM 910 N N . SER B 1 20 ? 5.766 2.279 -1.949 1 93.75 20 SER B N 1
ATOM 911 C CA . SER B 1 20 ? 6.941 1.45 -1.702 1 93.75 20 SER B CA 1
ATOM 912 C C . SER B 1 20 ? 7.902 2.127 -0.729 1 93.75 20 SER B C 1
ATOM 914 O O . SER B 1 20 ? 9.102 2.201 -0.985 1 93.75 20 SER B O 1
ATOM 916 N N . SER B 1 21 ? 7.5 2.709 0.392 1 95.44 21 SER B N 1
ATOM 917 C CA . SER B 1 21 ? 8.297 3.338 1.442 1 95.44 21 SER B CA 1
ATOM 918 C C . SER B 1 21 ? 7.707 3.061 2.82 1 95.44 21 SER B C 1
ATOM 920 O O . SER B 1 21 ? 6.555 3.414 3.092 1 95.44 21 SER B O 1
ATOM 922 N N . LYS B 1 22 ? 8.555 2.436 3.641 1 94.06 22 LYS B N 1
ATOM 923 C CA . LYS B 1 22 ? 8.109 2.133 4.996 1 94.06 22 LYS B CA 1
ATOM 924 C C . LYS B 1 22 ? 7.668 3.398 5.727 1 94.06 22 LYS B C 1
ATOM 926 O O . LYS B 1 22 ? 6.633 3.41 6.395 1 94.06 22 LYS B O 1
ATOM 931 N N . VAL B 1 23 ? 8.461 4.383 5.523 1 94.06 23 VAL B N 1
ATOM 932 C CA . VAL B 1 23 ? 8.219 5.641 6.223 1 94.06 23 VAL B CA 1
ATOM 933 C C . VAL B 1 23 ? 6.918 6.266 5.723 1 94.06 23 VAL B C 1
ATOM 935 O O . VAL B 1 23 ? 6.129 6.789 6.516 1 94.06 23 VAL B O 1
ATOM 938 N N . ARG B 1 24 ? 6.723 6.246 4.504 1 95.62 24 ARG B N 1
ATOM 939 C CA . ARG B 1 24 ? 5.504 6.805 3.93 1 95.62 24 ARG B CA 1
ATOM 940 C C . ARG B 1 24 ? 4.27 6.059 4.426 1 95.62 24 ARG B C 1
ATOM 942 O O . ARG B 1 24 ? 3.236 6.672 4.703 1 95.62 24 ARG B O 1
ATOM 949 N N . ILE B 1 25 ? 4.391 4.758 4.488 1 94.62 25 ILE B N 1
ATOM 950 C CA . ILE B 1 25 ? 3.275 3.967 5 1 94.62 25 ILE B CA 1
ATOM 951 C C . ILE B 1 25 ? 3.027 4.312 6.465 1 94.62 25 ILE B C 1
ATOM 953 O O . ILE B 1 25 ? 1.877 4.441 6.895 1 94.62 25 ILE B O 1
ATOM 957 N N . ARG B 1 26 ? 4.066 4.465 7.184 1 93.75 26 ARG B N 1
ATOM 958 C CA . ARG B 1 26 ? 3.957 4.844 8.586 1 93.75 26 ARG B CA 1
ATOM 959 C C . ARG B 1 26 ? 3.209 6.164 8.742 1 93.75 26 ARG B C 1
ATOM 961 O O . ARG B 1 26 ? 2.324 6.285 9.594 1 93.75 26 ARG B O 1
ATOM 968 N N . ILE B 1 27 ? 3.568 7.07 7.938 1 95.5 27 ILE B N 1
ATOM 969 C CA . ILE B 1 27 ? 2.93 8.383 7.957 1 95.5 27 ILE B CA 1
ATOM 970 C C . ILE B 1 27 ? 1.451 8.242 7.602 1 95.5 27 ILE B C 1
ATOM 972 O O . ILE B 1 27 ? 0.589 8.828 8.258 1 95.5 27 ILE B O 1
ATOM 976 N N . LEU B 1 28 ? 1.171 7.48 6.602 1 95.69 28 LEU B N 1
ATOM 977 C CA . LEU B 1 28 ? -0.205 7.273 6.164 1 95.69 28 LEU B CA 1
ATOM 978 C C . LEU B 1 28 ? -1.035 6.621 7.266 1 95.69 28 LEU B C 1
ATOM 980 O O . LEU B 1 28 ? -2.201 6.973 7.461 1 95.69 28 LEU B O 1
ATOM 984 N N . VAL B 1 29 ? -0.456 5.672 7.945 1 94.44 29 VAL B N 1
ATOM 985 C CA . VAL B 1 29 ? -1.148 4.996 9.039 1 94.44 29 VAL B CA 1
ATOM 986 C C . VAL B 1 29 ? -1.504 6.004 10.125 1 94.44 29 VAL B C 1
ATOM 988 O O . VAL B 1 29 ? -2.633 6.016 10.625 1 94.44 29 VAL B O 1
ATOM 991 N N . PHE B 1 30 ? -0.547 6.852 10.484 1 94.12 30 PHE B N 1
ATOM 992 C CA . PHE B 1 30 ? -0.772 7.883 11.492 1 94.12 30 PHE B CA 1
ATOM 993 C C . PHE B 1 30 ? -1.908 8.812 11.078 1 94.12 30 PHE B C 1
ATOM 995 O O . PHE B 1 30 ? -2.828 9.062 11.852 1 94.12 30 PHE B O 1
ATOM 1002 N N . LEU B 1 31 ? -1.887 9.289 9.867 1 95.38 31 LEU B N 1
ATOM 1003 C CA . LEU B 1 31 ? -2.9 10.227 9.391 1 95.38 31 LEU B CA 1
ATOM 1004 C C . LEU B 1 31 ? -4.262 9.547 9.297 1 95.38 31 LEU B C 1
ATOM 1006 O O . LEU B 1 31 ? -5.289 10.156 9.594 1 95.38 31 LEU B O 1
ATOM 1010 N N . ALA B 1 32 ? -4.23 8.312 8.82 1 94.75 32 ALA B N 1
ATOM 1011 C CA . ALA B 1 32 ? -5.48 7.559 8.695 1 94.75 32 ALA B CA 1
ATOM 1012 C C . ALA B 1 32 ? -6.133 7.352 10.062 1 94.75 32 ALA B C 1
ATOM 1014 O O . ALA B 1 32 ? -7.359 7.383 10.18 1 94.75 32 ALA B O 1
ATOM 1015 N N . ALA B 1 33 ? -5.336 7.098 11.031 1 92.44 33 ALA B N 1
ATOM 1016 C CA . ALA B 1 33 ? -5.84 6.887 12.391 1 92.44 33 ALA B CA 1
ATOM 1017 C C . ALA B 1 33 ? -6.418 8.172 12.961 1 92.44 33 ALA B C 1
ATOM 1019 O O . ALA B 1 33 ? -7.168 8.141 13.945 1 92.44 33 ALA B O 1
ATOM 1020 N N . ASN B 1 34 ? -6.043 9.297 12.414 1 93.88 34 ASN B N 1
ATOM 1021 C CA . ASN B 1 34 ? -6.484 10.602 12.891 1 93.88 34 ASN B CA 1
ATOM 1022 C C . ASN B 1 34 ? -7.25 11.359 11.805 1 93.88 34 ASN B C 1
ATOM 1024 O O . ASN B 1 34 ? -7.098 12.578 11.672 1 93.88 34 ASN B O 1
ATOM 1028 N N . ARG B 1 35 ? -7.93 10.648 11.039 1 93.31 35 ARG B N 1
ATOM 1029 C CA . ARG B 1 35 ? -8.711 11.25 9.961 1 93.31 35 ARG B CA 1
ATOM 1030 C C . ARG B 1 35 ? -9.578 12.391 10.492 1 93.31 35 ARG B C 1
ATOM 1032 O O . ARG B 1 35 ? -10.133 12.305 11.586 1 93.31 35 ARG B O 1
ATOM 1039 N N . GLY B 1 36 ? -9.758 13.375 9.664 1 92 36 GLY B N 1
ATOM 1040 C CA . GLY B 1 36 ? -10.539 14.531 10.055 1 92 36 GLY B CA 1
ATOM 1041 C C . GLY B 1 36 ? -9.719 15.594 10.766 1 92 36 GLY B C 1
ATOM 1042 O O . GLY B 1 36 ? -10.195 16.703 11 1 92 36 GLY B O 1
ATOM 1043 N N . ARG B 1 37 ? -8.531 15.273 11.148 1 94.81 37 ARG B N 1
ATOM 1044 C CA . ARG B 1 37 ? -7.602 16.219 11.773 1 94.81 37 ARG B CA 1
ATOM 1045 C C . ARG B 1 37 ? -6.426 16.516 10.852 1 94.81 37 ARG B C 1
ATOM 1047 O O . ARG B 1 37 ? -6.066 15.695 10 1 94.81 37 ARG B O 1
ATOM 1054 N N . ALA B 1 38 ? -5.93 17.609 11.031 1 95.88 38 ALA B N 1
ATOM 1055 C CA . ALA B 1 38 ? -4.762 18.031 10.266 1 95.88 38 ALA B CA 1
ATOM 1056 C C . ALA B 1 38 ? -3.576 18.312 11.188 1 95.88 38 ALA B C 1
ATOM 1058 O O . ALA B 1 38 ? -3.754 18.766 12.32 1 95.88 38 ALA B O 1
ATOM 1059 N N . PHE B 1 39 ? -2.406 17.984 10.656 1 95.75 39 PHE B N 1
ATOM 1060 C CA . PHE B 1 39 ? -1.201 18.109 11.469 1 95.75 39 PHE B CA 1
ATOM 1061 C C . PHE B 1 39 ? -0.092 18.797 10.688 1 95.75 39 PHE B C 1
ATOM 1063 O O . PHE B 1 39 ? -0.005 18.656 9.461 1 95.75 39 PHE B O 1
ATOM 1070 N N . SER B 1 40 ? 0.715 19.531 11.398 1 95.31 40 SER B N 1
ATOM 1071 C CA . SER B 1 40 ? 1.897 20.125 10.789 1 95.31 40 SER B CA 1
ATOM 1072 C C . SER B 1 40 ? 2.975 19.078 10.523 1 95.31 40 SER B C 1
ATOM 1074 O O . SER B 1 40 ? 2.949 18 11.117 1 95.31 40 SER B O 1
ATOM 1076 N N . ARG B 1 41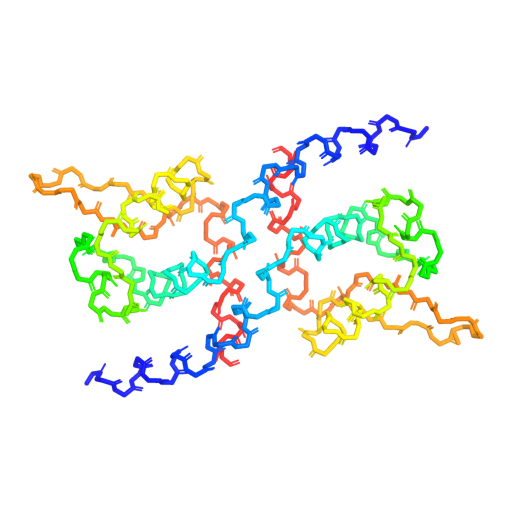 ? 3.953 19.484 9.562 1 95.25 41 ARG B N 1
ATOM 1077 C CA . ARG B 1 41 ? 5.062 18.562 9.281 1 95.25 41 ARG B CA 1
ATOM 1078 C C . ARG B 1 41 ? 5.84 18.25 10.555 1 95.25 41 ARG B C 1
ATOM 1080 O O . ARG B 1 41 ? 6.371 17.141 10.711 1 95.25 41 ARG B O 1
ATOM 1087 N N . TYR B 1 42 ? 5.859 19.125 11.578 1 95.81 42 TYR B N 1
ATOM 1088 C CA . TYR B 1 42 ? 6.586 18.922 12.828 1 95.81 42 TYR B CA 1
ATOM 1089 C C . TYR B 1 42 ? 5.871 17.906 13.711 1 95.81 42 TYR B C 1
ATOM 1091 O O . TYR B 1 42 ? 6.508 17.047 14.32 1 95.81 42 TYR B O 1
ATOM 1099 N N . LYS B 1 43 ? 4.582 18.031 13.836 1 96.12 43 LYS B N 1
ATOM 1100 C CA . LYS B 1 43 ? 3.809 17.078 14.625 1 96.12 43 LYS B CA 1
ATOM 1101 C C . LYS B 1 43 ? 3.883 15.68 14.023 1 96.12 43 LYS B C 1
ATOM 1103 O O . LYS B 1 43 ? 4.023 14.695 14.75 1 96.12 43 LYS B O 1
ATOM 1108 N N . ILE B 1 44 ? 3.779 15.57 12.703 1 96.56 44 ILE B N 1
ATOM 1109 C CA . ILE B 1 44 ? 3.902 14.281 12.023 1 96.56 44 ILE B CA 1
ATOM 1110 C C . ILE B 1 44 ? 5.289 13.695 12.273 1 96.56 44 ILE B C 1
ATOM 1112 O O . ILE B 1 44 ? 5.426 12.5 12.555 1 96.56 44 ILE B O 1
ATOM 1116 N N . SER B 1 45 ? 6.262 14.555 12.156 1 97.19 45 SER B N 1
ATOM 1117 C CA . SER B 1 45 ? 7.637 14.148 12.43 1 97.19 45 SER B CA 1
ATOM 1118 C C . SER B 1 45 ? 7.773 13.539 13.82 1 97.19 45 SER B C 1
ATOM 1120 O O . SER B 1 45 ? 8.328 12.453 13.977 1 97.19 45 SER B O 1
ATOM 1122 N N . SER B 1 46 ? 7.273 14.195 14.812 1 96.31 46 SER B N 1
ATOM 1123 C CA . SER B 1 46 ? 7.348 13.75 16.203 1 96.31 46 SER B CA 1
ATOM 1124 C C . SER B 1 46 ? 6.59 12.445 16.406 1 96.31 46 SER B C 1
ATOM 1126 O O . SER B 1 46 ? 7.047 11.555 17.125 1 96.31 46 SER B O 1
ATOM 1128 N N . ALA B 1 47 ? 5.473 12.281 15.75 1 94.12 47 ALA B N 1
ATOM 1129 C CA . ALA B 1 47 ? 4.598 11.125 15.938 1 94.12 47 ALA B CA 1
ATOM 1130 C C . ALA B 1 47 ? 5.16 9.898 15.227 1 94.12 47 ALA B C 1
ATOM 1132 O O . ALA B 1 47 ? 4.906 8.766 15.641 1 94.12 47 ALA B O 1
ATOM 1133 N N . THR B 1 48 ? 5.898 10.023 14.172 1 93.75 48 THR B N 1
ATOM 1134 C CA . THR B 1 48 ? 6.324 8.906 13.328 1 93.75 48 THR B CA 1
ATOM 1135 C C . THR B 1 48 ? 7.824 8.672 13.461 1 93.75 48 THR B C 1
ATOM 1137 O O . THR B 1 48 ? 8.359 7.719 12.891 1 93.75 48 THR B O 1
ATOM 1140 N N . ASN B 1 49 ? 8.516 9.477 14.109 1 94.56 49 ASN B N 1
ATOM 1141 C CA . ASN B 1 49 ? 9.961 9.398 14.281 1 94.56 49 ASN B CA 1
ATOM 1142 C C . ASN B 1 49 ? 10.695 9.531 12.945 1 94.56 49 ASN B C 1
ATOM 1144 O O . ASN B 1 49 ? 11.57 8.727 12.633 1 94.56 49 ASN B O 1
ATOM 1148 N N . VAL B 1 50 ? 10.219 10.406 12.109 1 94.06 50 VAL B N 1
ATOM 1149 C CA . VAL B 1 50 ? 10.781 10.805 10.828 1 94.06 50 VAL B CA 1
ATOM 1150 C C . VAL B 1 50 ? 11.094 12.305 10.852 1 94.06 50 VAL B C 1
ATOM 1152 O O . VAL B 1 50 ? 10.352 13.094 11.43 1 94.06 50 VAL B O 1
ATOM 1155 N N . SER B 1 51 ? 12.164 12.672 10.32 1 96.81 51 SER B N 1
ATOM 1156 C CA . SER B 1 51 ? 12.523 14.086 10.344 1 96.81 51 SER B CA 1
ATOM 1157 C C . SER B 1 51 ? 11.5 14.93 9.602 1 96.81 51 SER B C 1
ATOM 1159 O O . SER B 1 51 ? 10.906 14.477 8.617 1 96.81 51 SER B O 1
ATOM 1161 N N . ALA B 1 52 ? 11.352 16.156 10.023 1 96.5 52 ALA B N 1
ATOM 1162 C CA . ALA B 1 52 ? 10.422 17.078 9.375 1 96.5 52 ALA B CA 1
ATOM 1163 C C . ALA B 1 52 ? 10.789 17.281 7.91 1 96.5 52 ALA B C 1
ATOM 1165 O O . ALA B 1 52 ? 9.914 17.422 7.055 1 96.5 52 ALA B O 1
ATOM 1166 N N . LYS B 1 53 ? 12 17.328 7.672 1 96.94 53 LYS B N 1
ATOM 1167 C CA . LYS B 1 53 ? 12.469 17.453 6.293 1 96.94 53 LYS B CA 1
ATOM 1168 C C . LYS B 1 53 ? 12 16.281 5.441 1 96.94 53 LYS B C 1
ATOM 1170 O O . LYS B 1 53 ? 11.5 16.469 4.332 1 96.94 53 LYS B O 1
ATOM 1175 N N . GLU B 1 54 ? 12.172 15.062 5.898 1 96.75 54 GLU B N 1
ATOM 1176 C CA . GLU B 1 54 ? 11.734 13.859 5.195 1 96.75 54 GLU B CA 1
ATOM 1177 C C . GLU B 1 54 ? 10.211 13.828 5.055 1 96.75 54 GLU B C 1
ATOM 1179 O O . GLU B 1 54 ? 9.695 13.453 4 1 96.75 54 GLU B O 1
ATOM 1184 N N . VAL B 1 55 ? 9.586 14.211 6.129 1 97.06 55 VAL B N 1
ATOM 1185 C CA . VAL B 1 55 ? 8.125 14.258 6.086 1 97.06 55 VAL B CA 1
ATOM 1186 C C . VAL B 1 55 ? 7.672 15.133 4.922 1 97.06 55 VAL B C 1
ATOM 1188 O O . VAL B 1 55 ? 6.762 14.766 4.176 1 97.06 55 VAL B O 1
ATOM 1191 N N . SER B 1 56 ? 8.266 16.266 4.766 1 95.81 56 SER B N 1
ATOM 1192 C CA . SER B 1 56 ? 7.891 17.188 3.693 1 95.81 56 SER B CA 1
ATOM 1193 C C . SER B 1 56 ? 8.047 16.531 2.326 1 95.81 56 SER B C 1
ATOM 1195 O O . SER B 1 56 ? 7.168 16.656 1.469 1 95.81 56 SER B O 1
ATOM 1197 N N . LYS B 1 57 ? 9.148 15.805 2.141 1 96.56 57 LYS B N 1
ATOM 1198 C CA . LYS B 1 57 ? 9.398 15.102 0.885 1 96.56 57 LYS B CA 1
ATOM 1199 C C . LYS B 1 57 ? 8.32 14.047 0.622 1 96.56 57 LYS B C 1
ATOM 1201 O O . LYS B 1 57 ? 7.809 13.945 -0.496 1 96.56 57 LYS B O 1
ATOM 1206 N N . HIS B 1 58 ? 7.969 13.336 1.622 1 96.94 58 HIS B N 1
ATOM 1207 C CA . HIS B 1 58 ? 6.973 12.281 1.478 1 96.94 58 HIS B CA 1
ATOM 1208 C C . HIS B 1 58 ? 5.582 12.867 1.252 1 96.94 58 HIS B C 1
ATOM 1210 O O . HIS B 1 58 ? 4.789 12.312 0.483 1 96.94 58 HIS B O 1
ATOM 1216 N N . MET B 1 59 ? 5.328 13.984 1.852 1 96.56 59 MET B N 1
ATOM 1217 C CA . MET B 1 59 ? 4.02 14.609 1.719 1 96.56 59 MET B CA 1
ATOM 1218 C C . MET B 1 59 ? 3.775 15.07 0.284 1 96.56 59 MET B C 1
ATOM 1220 O O . MET B 1 59 ? 2.652 14.984 -0.216 1 96.56 59 MET B O 1
ATOM 1224 N N . LYS B 1 60 ? 4.836 15.57 -0.318 1 95.81 60 LYS B N 1
ATOM 1225 C CA . LYS B 1 60 ? 4.695 15.984 -1.71 1 95.81 60 LYS B CA 1
ATOM 1226 C C . LYS B 1 60 ? 4.211 14.828 -2.58 1 95.81 60 LYS B C 1
ATOM 1228 O O . LYS B 1 60 ? 3.299 15 -3.395 1 95.81 60 LYS B O 1
ATOM 1233 N N . ILE B 1 61 ? 4.746 13.68 -2.406 1 95.94 61 ILE B N 1
ATOM 1234 C CA . ILE B 1 61 ? 4.391 12.484 -3.158 1 95.94 61 ILE B CA 1
ATOM 1235 C C . ILE B 1 61 ? 2.969 12.055 -2.803 1 95.94 61 ILE B C 1
ATOM 1237 O O . ILE B 1 61 ? 2.166 11.75 -3.689 1 95.94 61 ILE B O 1
ATOM 1241 N N . LEU B 1 62 ? 2.594 12.07 -1.54 1 96.69 62 LEU B N 1
ATOM 1242 C CA . LEU B 1 62 ? 1.308 11.578 -1.059 1 96.69 62 LEU B CA 1
ATOM 1243 C C . LEU B 1 62 ? 0.177 12.508 -1.478 1 96.69 62 LEU B C 1
ATOM 1245 O O . LEU B 1 62 ? -0.936 12.055 -1.76 1 96.69 62 LEU B O 1
ATOM 1249 N N . VAL B 1 63 ? 0.526 13.805 -1.491 1 95.56 63 VAL B N 1
ATOM 1250 C CA . VAL B 1 63 ? -0.457 14.781 -1.94 1 95.56 63 VAL B CA 1
ATOM 1251 C C . VAL B 1 63 ? -0.733 14.594 -3.43 1 95.56 63 VAL B C 1
ATOM 1253 O O . VAL B 1 63 ? -1.89 14.594 -3.859 1 95.56 63 VAL B O 1
ATOM 1256 N N . GLU B 1 64 ? 0.354 14.414 -4.207 1 94.25 64 GLU B N 1
ATOM 1257 C CA . GLU B 1 64 ? 0.202 14.164 -5.637 1 94.25 64 GLU B CA 1
ATOM 1258 C C . GLU B 1 64 ? -0.609 12.891 -5.891 1 94.25 64 GLU B C 1
ATOM 1260 O O . GLU B 1 64 ? -1.367 12.82 -6.859 1 94.25 64 GLU B O 1
ATOM 1265 N N . ALA B 1 65 ? -0.4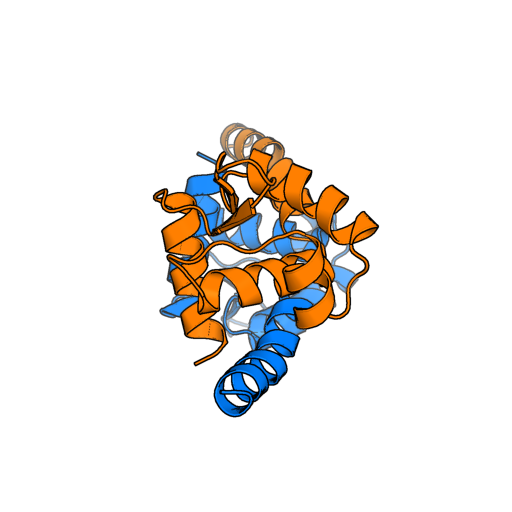9 11.945 -5.02 1 93.94 65 ALA B N 1
ATOM 1266 C CA . ALA B 1 65 ? -1.178 10.664 -5.141 1 93.94 65 ALA B CA 1
ATOM 1267 C C . ALA B 1 65 ? -2.619 10.766 -4.652 1 93.94 65 ALA B C 1
ATOM 1269 O O . ALA B 1 65 ? -3.373 9.789 -4.711 1 93.94 65 ALA B O 1
ATOM 1270 N N . LYS B 1 66 ? -3.029 11.867 -4.066 1 95.38 66 LYS B N 1
ATOM 1271 C CA . LYS B 1 66 ? -4.375 12.148 -3.572 1 95.38 66 LYS B CA 1
ATOM 1272 C C . LYS B 1 66 ? -4.707 11.281 -2.361 1 95.38 66 LYS B C 1
ATOM 1274 O O . LYS B 1 66 ? -5.859 10.891 -2.166 1 95.38 66 LYS B O 1
ATOM 1279 N N . LEU B 1 67 ? -3.758 10.938 -1.649 1 96.88 67 LEU B N 1
ATOM 1280 C CA . LEU B 1 67 ? -3.945 10.195 -0.406 1 96.88 67 LEU B CA 1
ATOM 1281 C C . LEU B 1 67 ? -3.908 11.133 0.795 1 96.88 67 LEU B C 1
ATOM 1283 O O . LEU B 1 67 ? -4.527 10.859 1.824 1 96.88 67 LEU B O 1
ATOM 1287 N N . VAL B 1 68 ? -3.143 12.195 0.646 1 97.25 68 VAL B N 1
ATOM 1288 C CA . VAL B 1 68 ? -3.027 13.25 1.648 1 97.25 68 VAL B CA 1
ATOM 1289 C C . VAL B 1 68 ? -3.41 14.594 1.032 1 97.25 68 VAL B C 1
ATOM 1291 O O . VAL B 1 68 ? -3.246 14.797 -0.172 1 97.25 68 VAL B O 1
ATOM 1294 N N . LYS B 1 69 ? -3.939 15.469 1.783 1 96.75 69 LYS B N 1
ATOM 1295 C CA . LYS B 1 69 ? -4.246 16.812 1.287 1 96.75 69 LYS B CA 1
ATOM 1296 C C . LYS B 1 69 ? -3.645 17.875 2.189 1 96.75 69 LYS B C 1
ATOM 1298 O O . LYS B 1 69 ? -3.432 17.656 3.381 1 96.75 69 LYS B O 1
ATOM 1303 N N . THR B 1 70 ? -3.328 19.031 1.557 1 94.94 70 THR B N 1
ATOM 1304 C CA . THR B 1 70 ? -2.879 20.203 2.299 1 94.94 70 THR B CA 1
ATOM 1305 C C . THR B 1 70 ? -4.066 21.062 2.721 1 94.94 70 THR B C 1
ATOM 1307 O O . THR B 1 70 ? -5.035 21.203 1.97 1 94.94 70 THR B O 1
ATOM 1310 N N . VAL B 1 71 ? -4.055 21.547 3.938 1 88.19 71 VAL B N 1
ATOM 1311 C CA . VAL B 1 71 ? -5.113 22.422 4.434 1 88.19 71 VAL B CA 1
ATOM 1312 C C . VAL B 1 71 ? -4.566 23.828 4.652 1 88.19 71 VAL B C 1
ATOM 1314 O O . VAL B 1 71 ? -3.434 24 5.113 1 88.19 71 VAL B O 1
ATOM 1317 N N . SER B 1 72 ? -4.859 24.875 3.916 1 76.44 72 SER B N 1
ATOM 1318 C CA . SER B 1 72 ? -4.348 26.234 3.779 1 76.44 72 SER B CA 1
ATOM 1319 C C . SER B 1 72 ? -4.559 27.031 5.062 1 76.44 72 SER B C 1
ATOM 1321 O O . SER B 1 72 ? -3.959 28.094 5.242 1 76.44 72 SER B O 1
ATOM 1323 N N . GLY B 1 73 ? -4.586 26.625 6.266 1 61.38 73 GLY B N 1
ATOM 1324 C CA . GLY B 1 73 ? -4.906 27.547 7.34 1 61.38 73 GLY B CA 1
ATOM 1325 C C . GLY B 1 73 ? -3.701 28.328 7.832 1 61.38 73 GLY B C 1
ATOM 1326 O O . GLY B 1 73 ? -3.561 28.578 9.031 1 61.38 73 GLY B O 1
ATOM 1327 N N . GLY B 1 74 ? -2.854 29.031 6.984 1 70.19 74 GLY B N 1
ATOM 1328 C CA . GLY B 1 74 ? -1.686 29.797 7.406 1 70.19 74 GLY B CA 1
ATOM 1329 C C . GLY B 1 74 ? -0.428 28.953 7.496 1 70.19 74 GLY B C 1
ATOM 1330 O O . GLY B 1 74 ? 0.637 29.359 7.031 1 70.19 74 GLY B O 1
ATOM 1331 N N . VAL B 1 75 ? -0.439 27.938 8.195 1 79.5 75 VAL B N 1
ATOM 1332 C CA . VAL B 1 75 ? 0.646 26.969 8.227 1 79.5 75 VAL B CA 1
ATOM 1333 C C . VAL B 1 75 ? 0.268 25.75 7.383 1 79.5 75 VAL B C 1
ATOM 1335 O O . VAL B 1 75 ? -0.916 25.438 7.215 1 79.5 75 VAL B O 1
ATOM 1338 N N . MET B 1 76 ? 1.309 25.266 6.691 1 90.38 76 MET B N 1
ATOM 1339 C CA . MET B 1 76 ? 1.021 24.094 5.855 1 90.38 76 MET B CA 1
ATOM 1340 C C . MET B 1 76 ? 0.66 22.891 6.711 1 90.38 76 MET B C 1
ATOM 1342 O O . MET B 1 76 ? 1.476 22.422 7.504 1 90.38 76 MET B O 1
ATOM 1346 N N . LEU B 1 77 ? -0.581 22.578 6.797 1 95.62 77 LEU B N 1
ATOM 1347 C CA . LEU B 1 77 ? -1.058 21.406 7.512 1 95.62 77 LEU B CA 1
ATOM 1348 C C . LEU B 1 77 ? -1.43 20.281 6.535 1 95.62 77 LEU B C 1
ATOM 1350 O O . LEU B 1 77 ? -1.78 20.562 5.383 1 95.62 77 LEU B O 1
ATOM 1354 N N . TYR B 1 78 ? -1.267 19.062 7.066 1 96.75 78 TYR B N 1
ATOM 1355 C CA . TYR B 1 78 ? -1.565 17.891 6.254 1 96.75 78 TYR B CA 1
ATOM 1356 C C . TYR B 1 78 ? -2.621 17.016 6.922 1 96.75 78 TYR B C 1
ATOM 1358 O O . TYR B 1 78 ? -2.607 16.844 8.141 1 96.75 78 TYR B O 1
ATOM 1366 N N . SER B 1 79 ? -3.494 16.547 6.168 1 96.75 79 SER B N 1
ATOM 1367 C CA . SER B 1 79 ? -4.496 15.594 6.633 1 96.75 79 SER B CA 1
ATOM 1368 C C . SER B 1 79 ? -4.695 14.461 5.621 1 96.75 79 SER B C 1
ATOM 1370 O O . SER B 1 79 ? -4.266 14.57 4.473 1 96.75 79 SER B O 1
ATOM 1372 N N . PHE B 1 80 ? -5.227 13.359 6.156 1 97.31 80 PHE B N 1
ATOM 1373 C CA . PHE B 1 80 ? -5.629 12.305 5.234 1 97.31 80 PHE B CA 1
ATOM 1374 C C . PHE B 1 80 ? -6.68 12.812 4.258 1 97.31 80 PHE B C 1
ATOM 1376 O O . PHE B 1 80 ? -7.594 13.547 4.645 1 97.31 80 PHE B O 1
ATOM 1383 N N . ASP B 1 81 ? -6.496 12.516 2.98 1 97 81 ASP B N 1
ATOM 1384 C CA . ASP B 1 81 ? -7.441 12.977 1.969 1 97 81 ASP B CA 1
ATOM 1385 C C . ASP B 1 81 ? -8.805 12.297 2.143 1 97 81 ASP B C 1
ATOM 1387 O O . ASP B 1 81 ? -8.891 11.219 2.738 1 97 81 ASP B O 1
ATOM 1391 N N . GLU B 1 82 ? -9.844 12.914 1.711 1 95.25 82 GLU B N 1
ATOM 1392 C CA . GLU B 1 82 ? -11.188 12.398 1.901 1 95.25 82 GLU B CA 1
ATOM 1393 C C . GLU B 1 82 ? -11.82 11.992 0.571 1 95.25 82 GLU B C 1
ATOM 1395 O O . GLU B 1 82 ? -13.031 11.781 0.491 1 95.25 82 GLU B O 1
ATOM 1400 N N . GLY B 1 83 ? -11.047 11.953 -0.406 1 95.38 83 GLY B N 1
ATOM 1401 C CA . GLY B 1 83 ? -11.531 11.422 -1.671 1 95.38 83 GLY B CA 1
ATOM 1402 C C . GLY B 1 83 ? -11.758 9.922 -1.646 1 95.38 83 GLY B C 1
ATOM 1403 O O . GLY B 1 83 ? -11.336 9.242 -0.708 1 95.38 83 GLY B O 1
ATOM 1404 N N . GLU B 1 84 ? -12.398 9.375 -2.701 1 94.5 84 GLU B N 1
ATOM 1405 C CA . GLU B 1 84 ? -12.781 7.969 -2.756 1 94.5 84 GLU B CA 1
ATOM 1406 C C . GLU B 1 84 ? -11.562 7.059 -2.611 1 94.5 84 GLU B C 1
ATOM 1408 O O . GLU B 1 84 ? -11.586 6.102 -1.833 1 94.5 84 GLU B O 1
ATOM 1413 N N . LEU B 1 85 ? -10.539 7.402 -3.311 1 94.31 85 LEU B N 1
ATOM 1414 C CA . LEU B 1 85 ? -9.328 6.59 -3.297 1 94.31 85 LEU B CA 1
ATOM 1415 C C . LEU B 1 85 ? -8.703 6.566 -1.905 1 94.31 85 LEU B C 1
ATOM 1417 O O . LEU B 1 85 ? -8.383 5.5 -1.382 1 94.31 85 LEU B O 1
ATOM 1421 N N . ALA B 1 86 ? -8.594 7.695 -1.325 1 96.31 86 ALA B N 1
ATOM 1422 C CA . ALA B 1 86 ? -7.98 7.816 -0.004 1 96.31 86 ALA B CA 1
ATOM 1423 C C . ALA B 1 86 ? -8.82 7.113 1.057 1 96.31 86 ALA B C 1
ATOM 1425 O O . ALA B 1 86 ? -8.281 6.473 1.959 1 96.31 86 ALA B O 1
ATOM 1426 N N . LEU B 1 87 ? -10.109 7.238 0.94 1 95.69 87 LEU B N 1
ATOM 1427 C CA . LEU B 1 87 ? -10.992 6.621 1.921 1 95.69 87 LEU B CA 1
ATOM 1428 C C . LEU B 1 87 ? -10.914 5.102 1.844 1 95.69 87 LEU B C 1
ATOM 1430 O O . LEU B 1 87 ? -10.984 4.418 2.869 1 95.69 87 LEU B O 1
ATOM 1434 N N . LEU B 1 88 ? -10.867 4.637 0.64 1 95.19 88 LEU B N 1
ATOM 1435 C CA . LEU B 1 88 ? -10.68 3.203 0.458 1 95.19 88 LEU B CA 1
ATOM 1436 C C . LEU B 1 88 ? -9.383 2.736 1.122 1 95.19 88 LEU B C 1
ATOM 1438 O O . LEU B 1 88 ? -9.375 1.717 1.814 1 95.19 88 LEU B O 1
ATOM 1442 N N . PHE B 1 89 ? -8.359 3.467 0.955 1 95.56 89 PHE B N 1
ATOM 1443 C CA . PHE B 1 89 ? -7.07 3.119 1.548 1 95.56 89 PHE B CA 1
ATOM 1444 C C . PHE B 1 89 ? -7.129 3.223 3.066 1 95.56 89 PHE B C 1
ATOM 1446 O O . PHE B 1 89 ? -6.543 2.398 3.773 1 95.56 89 PHE B O 1
ATOM 1453 N N . ALA B 1 90 ? -7.809 4.207 3.562 1 95.31 90 ALA B N 1
ATOM 1454 C CA . ALA B 1 90 ? -7.973 4.359 5.004 1 95.31 90 ALA B CA 1
ATOM 1455 C C . ALA B 1 90 ? -8.664 3.141 5.609 1 95.31 90 ALA B C 1
ATOM 1457 O O . ALA B 1 90 ? -8.281 2.672 6.684 1 95.31 90 ALA B O 1
ATOM 1458 N N . GLU B 1 91 ? -9.664 2.697 4.922 1 94.38 91 GLU B N 1
ATOM 1459 C CA . GLU B 1 91 ? -10.383 1.514 5.391 1 94.38 91 GLU B CA 1
ATOM 1460 C C . GLU B 1 91 ? -9.477 0.286 5.383 1 94.38 91 GLU B C 1
ATOM 1462 O O . GLU B 1 91 ? -9.539 -0.545 6.293 1 94.38 91 GLU B O 1
ATOM 1467 N N . PHE B 1 92 ? -8.695 0.203 4.359 1 94.19 92 PHE B N 1
ATOM 1468 C CA . PHE B 1 92 ? -7.727 -0.88 4.285 1 94.19 92 PHE B CA 1
ATOM 1469 C C . PHE B 1 92 ? -6.758 -0.825 5.461 1 94.19 92 PHE B C 1
ATOM 1471 O O . PHE B 1 92 ? -6.539 -1.832 6.137 1 94.19 92 PHE B O 1
ATOM 1478 N N . LEU B 1 93 ? -6.223 0.376 5.762 1 92.38 93 LEU B N 1
ATOM 1479 C CA . LEU B 1 93 ? -5.273 0.548 6.855 1 92.38 93 LEU B CA 1
ATOM 1480 C C . LEU B 1 93 ? -5.934 0.244 8.195 1 92.38 93 LEU B C 1
ATOM 1482 O O . LEU B 1 93 ? -5.312 -0.352 9.078 1 92.38 93 LEU B O 1
ATOM 1486 N N . ARG B 1 94 ? -7.164 0.629 8.32 1 88.56 94 ARG B N 1
ATOM 1487 C CA . ARG B 1 94 ? -7.91 0.384 9.547 1 88.56 94 ARG B CA 1
ATOM 1488 C C . ARG B 1 94 ? -8.07 -1.111 9.797 1 88.56 94 ARG B C 1
ATOM 1490 O O . ARG B 1 94 ? -7.898 -1.58 10.93 1 88.56 94 ARG B O 1
ATOM 1497 N N . ARG B 1 95 ? -8.344 -1.805 8.789 1 88.44 95 ARG B N 1
ATOM 1498 C CA . ARG B 1 95 ? -8.555 -3.244 8.906 1 88.44 95 ARG B CA 1
ATOM 1499 C C . ARG B 1 95 ? -7.242 -3.971 9.188 1 88.44 95 ARG B C 1
ATOM 1501 O O . ARG B 1 95 ? -7.227 -4.988 9.883 1 88.44 95 ARG B O 1
ATOM 1508 N N . CYS B 1 96 ? -6.148 -3.447 8.68 1 86.62 96 CYS B N 1
ATOM 1509 C CA . CYS B 1 96 ? -4.848 -4.059 8.93 1 86.62 96 CYS B CA 1
ATOM 1510 C C . CYS B 1 96 ? -4.441 -3.906 10.391 1 86.62 96 CYS B C 1
ATOM 1512 O O . CYS B 1 96 ? -3.807 -4.797 10.953 1 86.62 96 CYS B O 1
ATOM 1514 N N . VAL B 1 97 ? -4.766 -2.816 10.914 1 78.19 97 VAL B N 1
ATOM 1515 C CA . VAL B 1 97 ? -4.32 -2.5 12.266 1 78.19 97 VAL B CA 1
ATOM 1516 C C . VAL B 1 97 ? -5.277 -3.117 13.281 1 78.19 97 VAL B C 1
ATOM 1518 O O . VAL B 1 97 ? -4.887 -3.422 14.414 1 78.19 97 VAL B O 1
ATOM 1521 N N . SER B 1 98 ? -6.559 -3.328 12.953 1 70.62 98 SER B N 1
ATOM 1522 C CA . SER B 1 98 ? -7.512 -3.918 13.883 1 70.62 98 SER B CA 1
ATOM 1523 C C . SER B 1 98 ? -7.305 -5.426 14.016 1 70.62 98 SER B C 1
ATOM 1525 O O . SER B 1 98 ? -6.863 -6.078 13.062 1 70.62 98 SER B O 1
#

Sequence (196 aa):
MKGTLDSITASSKWIEQTLSSKVRIRILVFLAANRGRAFSRYKISSATNVSAKEVSKHMKILVEAKLVKTVSGGVMLYSFDEGELALLFAEFLRRCVSMKGTLDSITASSKWIEQTLSSKVRIRILVFLAANRGRAFSRYKISSATNVSAKEVSKHMKILVEAKLVKTVSGGVMLYSFDEGELALLFAEFLRRCVS

Nearest PDB structures (foldseek):
  1r22-assembly1_B  TM=7.795E-01  e=1.817E-04  Synechococcus elongatus PCC 7942 = FACHB-805
  3pqk-assembly2_D  TM=7.677E-01  e=2.077E-04  Xylella fastidiosa
  2d1h-assembly1_B  TM=6.925E-01  e=3.540E-04  Sulfurisphaera tokodaii str. 7
  3e6m-assembly3_E  TM=6.547E-01  e=3.414E-03  Ruegeria pomeroyi
  3fm5-assembly3_B  TM=6.245E-01  e=1.691E-02  Rhodococcus jostii RHA1

Radius of gyration: 17.21 Å; Cα contacts (8 Å, |Δi|>4): 271; chains: 2; bounding box: 26×60×50 Å

Organism: Nitrososphaera gargensis (strain Ga9.2) (NCBI:txid1237085)

Solvent-accessible surface area (backbone atoms only — not comparable to full-atom values): 10334 Å² total; per-residue (Å²): 122,64,62,66,52,47,54,47,49,62,36,40,50,56,53,23,64,68,46,37,31,43,65,51,41,48,48,49,50,57,31,47,76,41,56,92,45,69,39,38,48,61,56,50,13,68,75,64,78,42,55,43,70,56,42,50,58,47,44,55,55,34,38,75,69,44,40,26,37,77,46,81,80,86,52,76,23,38,24,42,26,82,44,71,66,19,44,45,47,38,51,40,52,50,56,63,48,97,125,62,62,66,52,49,54,46,49,64,35,40,50,57,54,21,64,66,47,35,31,44,65,52,40,47,49,49,50,55,30,48,76,40,55,92,44,68,39,40,47,60,57,50,14,67,74,63,76,41,54,43,70,57,42,52,57,46,45,56,55,34,37,75,67,45,41,27,36,80,45,80,82,86,52,76,23,39,25,41,26,82,44,72,66,19,45,44,46,39,52,39,51,50,58,63,47,96

pLDDT: mean 89.15, std 12.44, range [37.59, 97.31]

Secondary structure (DSSP, 8-state):
-HHHHHHHHHHHHHHHHHH--HHHHHHHHHHHHTTT--EEHHHHHHHHT--HHHHHHHHHHHHHTTSEEEE-SSS-EEEE--SHHHHHHHHHHHHHH-/-HHHHHHHHHHHHHHHHHH--HHHHHHHHHHHHTTT--EEHHHHHHHHT--HHHHHHHHHHHHHTTSEEEE-SSS-EEEE--SHHHHHHHHHHHHHH-

InterPro domains:
  IPR001845 HTH ArsR-type DNA-binding domain [SM00418] (14-94)
  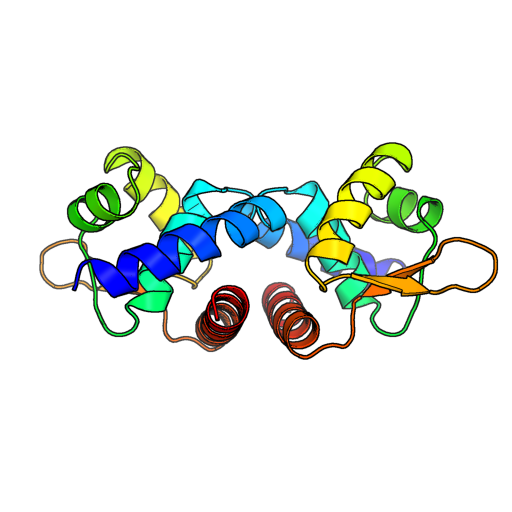IPR011991 ArsR-like helix-turn-helix domain [cd00090] (17-95)
  IPR036388 Winged helix-like DNA-binding domain superfamily [G3DSA:1.10.10.10] (7-96)
  IPR036390 Winged helix DNA-binding domain superfamily [SSF46785] (14-91)